Protein AF-A0A7J3SCI3-F1 (afdb_monomer)

Structure (mmCIF, N/CA/C/O backbone):
data_AF-A0A7J3SCI3-F1
#
_entry.id   AF-A0A7J3SCI3-F1
#
loop_
_atom_site.group_PDB
_atom_site.id
_atom_site.type_symbol
_atom_site.label_atom_id
_atom_site.label_alt_id
_atom_site.label_comp_id
_atom_site.label_asym_id
_atom_site.label_entity_id
_atom_site.label_seq_id
_atom_site.pdbx_PDB_ins_code
_atom_site.Cartn_x
_atom_site.Cartn_y
_atom_site.Cartn_z
_atom_site.occupancy
_atom_site.B_iso_or_equiv
_atom_site.auth_seq_id
_atom_site.auth_comp_id
_atom_site.auth_asym_id
_atom_site.auth_atom_id
_atom_site.pdbx_PDB_model_num
ATOM 1 N N . GLN A 1 1 ? 6.664 -9.210 17.184 1.00 70.31 1 GLN A N 1
ATOM 2 C CA . GLN A 1 1 ? 5.839 -8.041 17.570 1.00 70.31 1 GLN A CA 1
ATOM 3 C C . GLN A 1 1 ? 5.086 -7.425 16.386 1.00 70.31 1 GLN A C 1
ATOM 5 O O . GLN A 1 1 ? 3.868 -7.476 16.401 1.00 70.31 1 GLN A O 1
ATOM 10 N N . LYS A 1 2 ? 5.747 -6.924 15.325 1.00 74.06 2 LYS A N 1
ATOM 11 C CA . LYS A 1 2 ? 5.054 -6.329 14.153 1.00 74.06 2 LYS A CA 1
ATOM 12 C C . LYS A 1 2 ? 3.981 -7.235 13.525 1.00 74.06 2 LYS A C 1
ATOM 14 O O . LYS A 1 2 ? 2.866 -6.784 13.304 1.00 74.06 2 LYS A O 1
ATOM 19 N N . ILE A 1 3 ? 4.293 -8.517 13.314 1.00 80.50 3 ILE A N 1
ATOM 20 C CA . ILE A 1 3 ? 3.342 -9.508 12.773 1.00 80.50 3 ILE A CA 1
ATOM 21 C C . ILE A 1 3 ? 2.102 -9.642 13.661 1.00 80.50 3 ILE A C 1
ATOM 23 O O . ILE A 1 3 ? 0.990 -9.691 13.150 1.00 80.50 3 ILE A O 1
ATOM 27 N N . GLN A 1 4 ? 2.280 -9.670 14.984 1.00 85.06 4 GLN A N 1
ATOM 28 C CA . GLN A 1 4 ? 1.180 -9.780 15.944 1.00 85.06 4 GLN A CA 1
ATOM 29 C C . GLN A 1 4 ? 0.255 -8.561 15.864 1.00 85.06 4 GLN A C 1
ATOM 31 O O . GLN A 1 4 ? -0.962 -8.724 15.828 1.00 85.06 4 GLN A O 1
ATOM 36 N N . TYR A 1 5 ? 0.820 -7.354 15.752 1.00 88.06 5 TYR A N 1
ATOM 37 C CA . TYR A 1 5 ? 0.030 -6.134 15.565 1.00 88.06 5 TYR A CA 1
ATOM 38 C C . TYR A 1 5 ? -0.741 -6.162 14.249 1.00 88.06 5 TYR A C 1
ATOM 40 O O . TYR A 1 5 ? -1.951 -5.956 14.252 1.00 88.06 5 TYR A O 1
ATOM 48 N N . LEU A 1 6 ? -0.072 -6.485 13.138 1.00 89.00 6 LEU A N 1
ATOM 49 C CA . LEU A 1 6 ? -0.724 -6.593 11.832 1.00 89.00 6 LEU A CA 1
ATOM 50 C C . LEU A 1 6 ? -1.817 -7.666 11.829 1.00 89.00 6 LEU A C 1
ATOM 52 O O . LEU A 1 6 ? -2.887 -7.424 11.292 1.00 89.00 6 LEU A O 1
ATOM 56 N N . THR A 1 7 ? -1.594 -8.805 12.484 1.00 90.56 7 THR A N 1
ATOM 57 C CA . THR A 1 7 ? -2.598 -9.872 12.641 1.00 90.56 7 THR A CA 1
ATOM 58 C C . THR A 1 7 ? -3.826 -9.366 13.402 1.00 90.56 7 THR A C 1
ATOM 60 O O . THR A 1 7 ? -4.951 -9.571 12.954 1.00 90.56 7 THR A O 1
ATOM 63 N N . SER A 1 8 ? -3.628 -8.670 14.527 1.00 90.81 8 SER A N 1
ATOM 64 C CA . SER A 1 8 ? -4.730 -8.095 15.313 1.00 90.81 8 SER A CA 1
ATOM 65 C C . SER A 1 8 ? -5.518 -7.057 14.506 1.00 90.81 8 SER A C 1
ATOM 67 O O . SER A 1 8 ? -6.748 -7.095 14.478 1.00 90.81 8 SER A O 1
ATOM 69 N N . ILE A 1 9 ? -4.824 -6.179 13.778 1.00 90.94 9 ILE A N 1
ATOM 70 C CA . ILE A 1 9 ? -5.449 -5.142 12.947 1.00 90.94 9 ILE A CA 1
ATOM 71 C C . ILE A 1 9 ? -6.217 -5.770 11.778 1.00 90.94 9 ILE A C 1
ATOM 73 O O . ILE A 1 9 ? -7.397 -5.481 11.599 1.00 90.94 9 ILE A O 1
ATOM 77 N N . LEU A 1 10 ? -5.587 -6.669 11.019 1.00 93.00 10 LEU A N 1
ATOM 78 C CA . LEU A 1 10 ? -6.187 -7.313 9.845 1.00 93.00 10 LEU A CA 1
ATOM 79 C C . LEU A 1 10 ? -7.332 -8.271 10.201 1.00 93.00 10 LEU A C 1
ATOM 81 O O . LEU A 1 10 ? -8.177 -8.557 9.359 1.00 93.00 10 LEU A O 1
ATOM 85 N N . SER A 1 11 ? -7.423 -8.722 11.457 1.00 92.69 11 SER A N 1
ATOM 86 C CA . SER A 1 11 ? -8.601 -9.455 11.944 1.00 92.69 11 SER A CA 1
ATOM 87 C C . SER A 1 11 ? -9.859 -8.584 12.072 1.00 92.69 11 SER A C 1
ATOM 89 O O . SER A 1 11 ? -10.966 -9.114 12.143 1.00 92.69 11 SER A O 1
ATOM 91 N N . LYS A 1 12 ? -9.699 -7.254 12.098 1.00 91.62 12 LYS A N 1
ATOM 92 C CA . LYS A 1 12 ? -10.780 -6.269 12.279 1.00 91.62 12 LYS A CA 1
ATOM 93 C C . LYS A 1 12 ? -10.951 -5.346 11.071 1.00 91.62 12 LYS A C 1
ATOM 95 O O . LYS A 1 12 ? -11.979 -4.685 10.954 1.00 91.62 12 LYS A O 1
ATOM 100 N N . MET A 1 13 ? -9.939 -5.256 10.210 1.00 92.25 13 MET A N 1
ATOM 101 C CA . MET A 1 13 ? -9.865 -4.302 9.107 1.00 92.25 13 MET A CA 1
ATOM 102 C C . MET A 1 13 ? -9.353 -4.966 7.833 1.00 92.25 13 MET A C 1
ATOM 104 O O . MET A 1 13 ? -8.514 -5.859 7.862 1.00 92.25 13 MET A O 1
ATOM 108 N N . GLU A 1 14 ? -9.828 -4.474 6.696 1.00 95.06 14 GLU A N 1
ATOM 109 C CA . GLU A 1 14 ? -9.316 -4.863 5.386 1.00 95.06 14 GLU A CA 1
ATOM 110 C C . GLU A 1 14 ? -7.956 -4.203 5.114 1.00 95.06 14 GLU A C 1
ATOM 112 O O . GLU A 1 14 ? -7.758 -3.025 5.420 1.00 95.06 14 GLU A O 1
ATOM 117 N N . GLY A 1 15 ? -7.014 -4.961 4.548 1.00 95.75 15 GLY A N 1
ATOM 118 C CA . GLY A 1 15 ? -5.663 -4.481 4.268 1.00 95.75 15 GLY A CA 1
ATOM 119 C C . GLY A 1 15 ? -5.511 -3.978 2.836 1.00 95.75 15 GLY A C 1
ATOM 120 O O . GLY A 1 15 ? -5.869 -4.682 1.897 1.00 95.75 15 GLY A O 1
ATOM 121 N N . PHE A 1 16 ? -4.903 -2.804 2.664 1.00 97.56 16 PHE A N 1
ATOM 122 C CA . PHE A 1 16 ? -4.519 -2.249 1.364 1.00 97.56 16 PHE A CA 1
ATOM 123 C C . PHE A 1 16 ? -3.036 -1.903 1.400 1.00 97.56 16 PHE A C 1
ATOM 125 O O . PHE A 1 16 ? -2.581 -1.230 2.325 1.00 97.56 16 PHE A O 1
ATOM 132 N N . THR A 1 17 ? -2.273 -2.372 0.417 1.00 97.31 17 THR A N 1
ATOM 133 C CA . THR A 1 17 ? -0.819 -2.179 0.384 1.00 97.31 17 THR A CA 1
ATOM 134 C C . THR A 1 17 ? -0.377 -1.413 -0.859 1.00 97.31 17 THR A C 1
ATOM 136 O O . THR A 1 17 ? -0.999 -1.502 -1.913 1.00 97.31 17 THR A O 1
ATOM 139 N N . GLY A 1 18 ? 0.704 -0.651 -0.726 1.00 96.94 18 GLY A N 1
ATOM 140 C CA . GLY A 1 18 ? 1.419 0.025 -1.811 1.00 96.94 18 GLY A CA 1
ATOM 141 C C . GLY A 1 18 ? 2.877 0.217 -1.403 1.00 96.94 18 GLY A C 1
ATOM 142 O O . GLY A 1 18 ? 3.290 -0.328 -0.374 1.00 96.94 18 GLY A O 1
ATOM 143 N N . GLY A 1 19 ? 3.672 0.931 -2.202 1.00 96.44 19 GLY A N 1
ATOM 144 C CA . GLY A 1 19 ? 5.118 1.020 -1.988 1.00 96.44 19 GLY A CA 1
ATOM 145 C C . GLY A 1 19 ? 5.775 -0.362 -1.837 1.00 96.44 19 GLY A C 1
ATOM 146 O O . GLY A 1 19 ? 5.348 -1.346 -2.447 1.00 96.44 19 GLY A O 1
ATOM 147 N N . LEU A 1 20 ? 6.789 -0.458 -0.973 1.00 96.56 20 L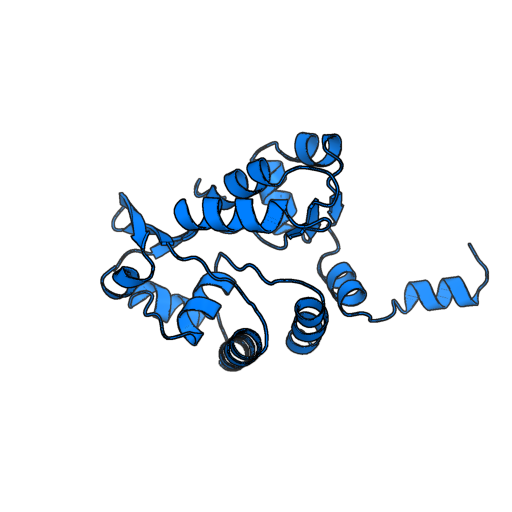EU A N 1
ATOM 148 C CA . LEU A 1 20 ? 7.470 -1.725 -0.687 1.00 96.56 20 LEU A CA 1
ATOM 149 C C . LEU A 1 20 ? 6.547 -2.824 -0.117 1.00 96.56 20 LEU A C 1
ATOM 151 O O . LEU A 1 20 ? 6.657 -3.958 -0.580 1.00 96.56 20 LEU A O 1
ATOM 155 N N . PRO A 1 21 ? 5.619 -2.550 0.829 1.00 95.81 21 PRO A N 1
ATOM 156 C CA . PRO A 1 21 ? 4.639 -3.550 1.258 1.00 95.81 21 PRO A CA 1
ATOM 157 C C . PRO A 1 21 ? 3.777 -4.103 0.115 1.00 95.81 21 PRO A C 1
ATOM 159 O O . PRO A 1 21 ? 3.518 -5.302 0.082 1.00 95.81 21 PRO A O 1
ATOM 162 N N . GLY A 1 22 ? 3.363 -3.257 -0.834 1.00 97.75 22 GLY A N 1
ATOM 163 C CA . GLY A 1 22 ? 2.586 -3.683 -2.005 1.00 97.75 22 GLY A CA 1
ATOM 164 C C . GLY A 1 22 ? 3.367 -4.622 -2.916 1.00 97.75 22 GLY A C 1
ATOM 165 O O . GLY A 1 22 ? 2.859 -5.673 -3.305 1.00 97.75 22 GLY A O 1
ATOM 166 N N . GLN A 1 23 ? 4.632 -4.289 -3.177 1.00 98.19 23 GLN A N 1
ATOM 167 C CA . GLN A 1 23 ? 5.555 -5.155 -3.914 1.00 98.19 23 GLN A CA 1
ATOM 168 C C . GLN A 1 23 ? 5.773 -6.489 -3.186 1.00 98.19 23 GLN A C 1
ATOM 170 O O . GLN A 1 23 ? 5.713 -7.552 -3.800 1.00 98.19 23 GLN A O 1
ATOM 175 N N . LEU A 1 24 ? 5.958 -6.455 -1.863 1.00 98.00 24 LEU A N 1
ATOM 176 C CA . LEU A 1 24 ? 6.150 -7.652 -1.048 1.00 98.00 24 LEU A CA 1
ATOM 177 C C . LEU A 1 24 ? 4.939 -8.588 -1.099 1.00 98.00 24 LEU A C 1
ATOM 179 O O . LEU A 1 24 ? 5.108 -9.783 -1.333 1.00 98.00 24 LEU A O 1
ATOM 183 N N . VAL A 1 25 ? 3.724 -8.056 -0.926 1.00 97.88 25 VAL A N 1
ATOM 184 C CA . VAL A 1 25 ? 2.489 -8.854 -0.979 1.00 97.88 25 VAL A CA 1
ATOM 185 C C . VAL A 1 25 ? 2.269 -9.443 -2.375 1.00 97.88 25 VAL A C 1
ATOM 187 O O . VAL A 1 25 ? 1.925 -10.619 -2.482 1.00 97.88 25 VAL A O 1
ATOM 190 N N . ALA A 1 26 ? 2.510 -8.679 -3.444 1.00 98.00 26 ALA A N 1
ATOM 191 C CA . ALA A 1 26 ? 2.447 -9.209 -4.806 1.00 98.00 26 ALA A CA 1
ATOM 192 C C . ALA A 1 26 ? 3.461 -10.353 -5.010 1.00 98.00 26 ALA A C 1
ATOM 194 O O . ALA A 1 26 ? 3.111 -11.423 -5.514 1.00 98.00 26 ALA A O 1
ATOM 195 N N . ARG A 1 27 ? 4.698 -10.181 -4.528 1.00 97.88 27 ARG A N 1
ATOM 196 C CA . ARG A 1 27 ? 5.770 -11.174 -4.668 1.00 97.88 27 ARG A CA 1
ATOM 197 C C . ARG A 1 27 ? 5.473 -12.486 -3.941 1.00 97.88 27 ARG A C 1
ATOM 199 O O . ARG A 1 27 ? 5.703 -13.552 -4.513 1.00 97.88 27 ARG A O 1
ATOM 206 N N . VAL A 1 28 ? 4.946 -12.440 -2.711 1.00 97.31 28 VAL A N 1
ATOM 207 C CA . VAL A 1 28 ? 4.577 -13.659 -1.955 1.00 97.31 28 VAL A CA 1
ATOM 208 C C . VAL A 1 28 ? 3.329 -14.346 -2.508 1.00 97.31 28 VAL A C 1
ATOM 210 O O . VAL A 1 28 ? 3.170 -15.547 -2.309 1.00 97.31 28 VAL A O 1
ATOM 213 N N . LYS A 1 29 ? 2.478 -13.621 -3.247 1.00 96.25 29 LYS A N 1
ATOM 214 C CA . LYS A 1 29 ? 1.354 -14.191 -4.007 1.00 96.25 29 LYS A CA 1
ATOM 215 C C . LYS A 1 29 ? 1.766 -14.811 -5.347 1.00 96.25 29 LYS A C 1
ATOM 217 O O . LYS A 1 29 ? 0.912 -15.333 -6.054 1.00 96.25 29 LYS A O 1
ATOM 222 N N . GLY A 1 30 ? 3.059 -14.802 -5.676 1.00 96.62 30 GLY A N 1
ATOM 223 C CA . GLY A 1 30 ? 3.613 -15.514 -6.828 1.00 96.62 30 GLY A CA 1
ATOM 224 C C . GLY A 1 30 ? 3.838 -14.660 -8.073 1.00 96.62 30 GLY A C 1
ATOM 225 O O . GLY A 1 30 ? 4.276 -15.204 -9.083 1.00 96.62 30 GLY A O 1
ATOM 226 N N . TYR A 1 31 ? 3.595 -13.349 -8.015 1.00 98.06 31 TYR A N 1
ATOM 227 C CA . TYR A 1 31 ? 3.890 -12.462 -9.138 1.00 98.06 31 TYR A CA 1
ATOM 228 C C . TYR A 1 31 ? 5.387 -12.162 -9.236 1.00 98.06 31 TYR A C 1
ATOM 230 O O . TYR A 1 31 ? 6.074 -11.977 -8.226 1.00 98.06 31 TYR A O 1
ATOM 238 N N . ASP A 1 32 ? 5.881 -12.089 -10.468 1.00 97.94 32 ASP A N 1
ATOM 239 C CA . ASP A 1 32 ? 7.229 -11.628 -10.779 1.00 97.94 32 ASP A CA 1
ATOM 240 C C . ASP A 1 32 ? 7.208 -10.116 -11.046 1.00 97.94 32 ASP A C 1
ATOM 242 O O . ASP A 1 32 ? 6.463 -9.647 -11.905 1.00 97.94 32 ASP A O 1
ATOM 246 N N . LEU A 1 33 ? 8.020 -9.348 -10.311 1.00 97.94 33 LEU A N 1
ATOM 247 C CA . LEU A 1 33 ? 8.119 -7.891 -10.459 1.00 97.94 33 LEU A CA 1
ATOM 248 C C . LEU A 1 33 ? 9.273 -7.452 -11.375 1.00 97.94 33 LEU A C 1
ATOM 250 O O . LEU A 1 33 ? 9.598 -6.262 -11.452 1.00 97.94 33 LEU A O 1
ATOM 254 N N . GLY A 1 34 ? 9.914 -8.409 -12.042 1.00 96.69 34 GLY A N 1
ATOM 255 C CA . GLY A 1 34 ? 11.096 -8.195 -12.859 1.00 96.69 34 GLY A CA 1
ATOM 256 C C . GLY A 1 34 ? 12.383 -8.199 -12.025 1.00 96.69 34 GLY A C 1
ATOM 257 O O . GLY A 1 34 ? 12.370 -7.960 -10.809 1.00 96.69 34 GLY A O 1
ATOM 258 N N . PRO A 1 35 ? 13.539 -8.449 -12.662 1.00 94.81 35 PRO A N 1
ATOM 259 C CA . PRO A 1 35 ? 14.786 -8.755 -11.963 1.00 94.81 35 PRO A CA 1
ATOM 260 C C . PRO A 1 35 ? 15.245 -7.618 -11.047 1.00 94.81 35 PRO A C 1
ATOM 262 O O . PRO A 1 35 ? 15.637 -7.862 -9.908 1.00 94.81 35 PRO A O 1
ATOM 265 N N . ARG A 1 36 ? 15.146 -6.360 -11.500 1.00 95.75 36 ARG A N 1
ATOM 266 C CA . ARG A 1 36 ? 15.586 -5.204 -10.704 1.00 95.75 36 ARG A CA 1
ATOM 267 C C . ARG A 1 36 ? 14.738 -4.997 -9.453 1.00 95.75 36 ARG A C 1
ATOM 269 O O . ARG A 1 36 ? 15.301 -4.775 -8.384 1.00 95.75 36 ARG A O 1
ATOM 276 N N . ASN A 1 37 ? 13.412 -5.076 -9.572 1.00 97.75 37 ASN A N 1
ATOM 277 C CA . ASN A 1 37 ? 12.518 -4.862 -8.432 1.00 97.75 37 ASN A CA 1
ATOM 278 C C . ASN A 1 37 ? 12.585 -6.037 -7.453 1.00 97.75 37 ASN A C 1
ATOM 280 O O . ASN A 1 37 ? 12.634 -5.808 -6.249 1.00 97.75 37 ASN A O 1
ATOM 284 N N . ASN A 1 38 ? 12.689 -7.275 -7.951 1.00 97.44 38 ASN A N 1
ATOM 285 C CA . ASN A 1 38 ? 12.887 -8.453 -7.105 1.00 97.44 38 ASN A CA 1
ATOM 286 C C . ASN A 1 38 ? 14.181 -8.349 -6.290 1.00 97.44 38 ASN A C 1
ATOM 288 O O . ASN A 1 38 ? 14.136 -8.448 -5.066 1.00 97.44 38 ASN A O 1
ATOM 292 N N . SER A 1 39 ? 15.318 -8.071 -6.938 1.00 96.88 39 SER A N 1
ATOM 293 C CA . SER A 1 39 ? 16.593 -7.907 -6.231 1.00 96.88 39 SER A CA 1
ATOM 294 C C . SER A 1 39 ? 16.574 -6.722 -5.265 1.00 96.88 39 SER A C 1
ATOM 296 O O . SER A 1 39 ? 17.137 -6.800 -4.174 1.00 96.88 39 SER A O 1
ATOM 298 N N . PHE A 1 40 ? 15.910 -5.620 -5.626 1.00 96.56 40 PHE A N 1
ATOM 299 C CA . PHE A 1 40 ? 15.748 -4.488 -4.718 1.00 96.56 40 PHE A CA 1
ATOM 300 C C . PHE A 1 40 ? 14.932 -4.874 -3.482 1.00 96.56 40 PHE A C 1
ATOM 302 O O . PHE A 1 40 ? 15.350 -4.578 -2.364 1.00 96.56 40 PHE A O 1
ATOM 309 N N . LEU A 1 41 ? 13.817 -5.581 -3.660 1.00 96.69 41 LEU A N 1
ATOM 310 C CA . LEU A 1 41 ? 12.978 -6.047 -2.564 1.00 96.69 41 LEU A CA 1
ATOM 311 C C . LEU A 1 41 ? 13.740 -7.012 -1.641 1.00 96.69 41 LEU A C 1
ATOM 313 O O . LEU A 1 41 ? 13.726 -6.819 -0.429 1.00 96.69 41 LEU A O 1
ATOM 317 N N . GLU A 1 42 ? 14.472 -7.976 -2.200 1.00 96.38 42 GLU A N 1
ATOM 318 C CA . GLU A 1 42 ? 15.336 -8.909 -1.456 1.00 96.38 42 GLU A CA 1
ATOM 319 C C . GLU A 1 42 ? 16.462 -8.191 -0.692 1.00 96.38 42 GLU A C 1
ATOM 321 O O . GLU A 1 42 ? 16.858 -8.628 0.384 1.00 96.38 42 GLU A O 1
ATOM 326 N N . SER A 1 43 ? 16.9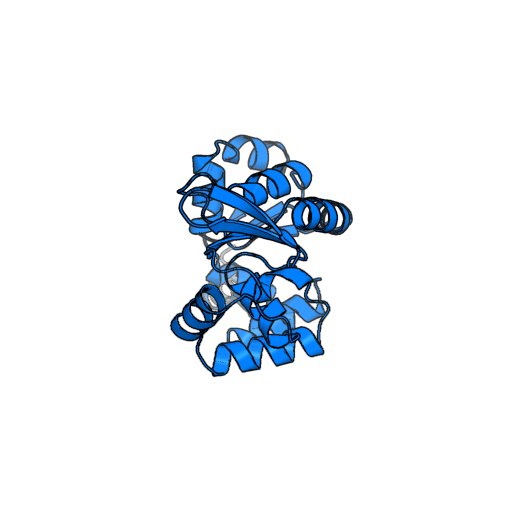47 -7.051 -1.196 1.00 97.00 43 SER A N 1
ATOM 327 C CA . SER A 1 43 ? 17.932 -6.221 -0.485 1.00 97.00 43 SER A CA 1
ATOM 328 C C . SER A 1 43 ? 17.341 -5.418 0.681 1.00 97.00 43 SER A C 1
ATOM 330 O O . SER A 1 43 ? 18.081 -4.944 1.545 1.00 97.00 43 SER A O 1
ATOM 332 N N . LYS A 1 44 ? 16.019 -5.202 0.685 1.00 96.38 44 LYS A N 1
ATOM 333 C CA . LYS A 1 44 ? 15.310 -4.365 1.666 1.00 96.38 44 LYS A CA 1
ATOM 334 C C . LYS A 1 44 ? 14.535 -5.164 2.703 1.00 96.38 44 LYS A C 1
ATOM 336 O O . LYS A 1 44 ? 14.283 -4.628 3.779 1.00 96.38 44 LYS A O 1
ATOM 341 N N . MET A 1 45 ? 14.157 -6.396 2.383 1.00 95.62 45 MET A N 1
ATOM 342 C CA . MET A 1 45 ? 13.302 -7.241 3.209 1.00 95.62 45 MET A CA 1
ATOM 343 C C . MET A 1 45 ? 14.077 -8.449 3.715 1.00 95.62 45 MET A C 1
ATOM 345 O O . MET A 1 45 ? 14.801 -9.103 2.967 1.00 95.62 45 MET A O 1
ATOM 349 N N . SER A 1 46 ? 13.903 -8.761 4.995 1.00 95.25 46 SER A N 1
ATOM 350 C CA . SER A 1 46 ? 14.449 -9.979 5.589 1.00 95.25 46 SER A CA 1
ATOM 351 C C . SER A 1 46 ? 13.631 -11.206 5.181 1.00 95.25 46 SER A C 1
ATOM 353 O O . SER A 1 46 ? 12.486 -11.098 4.734 1.00 95.25 46 SER A O 1
ATOM 355 N N . ARG A 1 47 ? 14.186 -12.405 5.381 1.00 94.62 47 ARG A N 1
ATOM 356 C CA . ARG A 1 47 ? 13.445 -13.657 5.167 1.00 94.62 47 ARG A CA 1
ATOM 357 C C . ARG A 1 47 ? 12.192 -13.720 6.046 1.00 94.62 47 ARG A C 1
ATOM 359 O O . ARG A 1 47 ? 11.155 -14.215 5.610 1.00 94.62 47 ARG A O 1
ATOM 366 N N . GLU A 1 48 ? 12.284 -13.193 7.260 1.00 94.06 48 GLU A N 1
ATOM 367 C CA . GLU A 1 48 ? 11.186 -13.094 8.213 1.00 94.06 48 GLU A CA 1
ATOM 368 C C . GLU A 1 48 ? 10.067 -12.177 7.699 1.00 94.06 48 GLU A C 1
ATOM 370 O O . GLU A 1 48 ? 8.897 -12.484 7.917 1.00 94.06 48 GLU A O 1
ATOM 375 N N . ASP A 1 49 ? 10.394 -11.095 6.982 1.00 94.62 49 ASP A N 1
ATOM 376 C CA . ASP A 1 49 ? 9.396 -10.203 6.374 1.00 94.62 49 ASP A CA 1
ATOM 377 C C . ASP A 1 49 ? 8.630 -10.896 5.238 1.00 94.62 49 ASP A C 1
ATOM 379 O O . ASP A 1 49 ? 7.409 -10.758 5.144 1.00 94.62 49 ASP A O 1
ATOM 383 N N . PHE A 1 50 ? 9.316 -11.684 4.402 1.00 96.06 50 PHE A N 1
ATOM 384 C CA . PHE A 1 50 ? 8.665 -12.494 3.365 1.00 96.06 50 PHE A CA 1
ATOM 385 C C . PHE A 1 50 ? 7.728 -13.545 3.964 1.00 96.06 50 PHE A C 1
ATOM 387 O O . PHE A 1 50 ? 6.584 -13.670 3.526 1.00 96.06 50 PHE A O 1
ATOM 394 N N . GLU A 1 51 ? 8.180 -14.269 4.989 1.00 95.38 51 GLU A N 1
ATOM 395 C CA . GLU A 1 51 ? 7.351 -15.272 5.664 1.00 95.38 51 GLU A CA 1
ATOM 396 C C . GLU A 1 51 ? 6.138 -14.623 6.344 1.00 95.38 51 GLU A C 1
ATOM 398 O O . GLU A 1 51 ? 5.009 -15.097 6.217 1.00 95.38 51 GLU A O 1
ATOM 403 N N . ALA A 1 52 ? 6.343 -13.477 6.998 1.00 93.94 52 ALA A N 1
ATOM 404 C CA . ALA A 1 52 ? 5.270 -12.683 7.578 1.00 93.94 52 ALA A CA 1
ATOM 405 C C . ALA A 1 52 ? 4.227 -12.272 6.537 1.00 93.94 52 ALA A C 1
ATOM 407 O O . ALA A 1 52 ? 3.032 -12.481 6.744 1.00 93.94 52 ALA A O 1
ATOM 408 N N . ALA A 1 53 ? 4.669 -11.685 5.424 1.00 95.44 53 ALA A N 1
ATOM 409 C CA . ALA A 1 53 ? 3.782 -11.229 4.365 1.00 95.44 53 ALA A CA 1
ATOM 410 C C . ALA A 1 53 ? 2.997 -12.390 3.754 1.00 95.44 53 ALA A C 1
ATOM 412 O O . ALA A 1 53 ? 1.799 -12.244 3.521 1.00 95.44 53 ALA A O 1
ATOM 413 N N . LYS A 1 54 ? 3.637 -13.550 3.564 1.00 95.81 54 LYS A N 1
ATOM 414 C CA . LYS A 1 54 ? 2.977 -14.766 3.088 1.00 95.81 54 LYS A CA 1
ATOM 415 C C . LYS A 1 54 ? 1.866 -15.208 4.042 1.00 95.81 54 LYS A C 1
ATOM 417 O O . LYS A 1 54 ? 0.719 -15.319 3.623 1.00 95.81 54 LYS A O 1
ATOM 422 N N . ILE A 1 55 ? 2.176 -15.356 5.332 1.00 94.94 55 ILE A N 1
ATOM 423 C CA . ILE A 1 55 ? 1.193 -15.741 6.358 1.00 94.94 55 ILE A CA 1
ATOM 424 C C . ILE A 1 55 ? 0.021 -14.753 6.399 1.00 94.94 55 ILE A C 1
ATOM 426 O O . ILE A 1 55 ? -1.134 -15.165 6.501 1.00 94.94 55 ILE A O 1
ATOM 430 N N . LEU A 1 56 ? 0.296 -13.447 6.341 1.00 94.56 56 LEU A N 1
ATOM 431 C CA . LEU A 1 56 ? -0.745 -12.419 6.380 1.00 94.56 56 LEU A CA 1
ATOM 432 C C . LEU A 1 56 ? -1.611 -12.430 5.114 1.00 94.56 56 LEU A C 1
ATOM 434 O O . LEU A 1 56 ? -2.828 -12.304 5.225 1.00 94.56 56 LEU A O 1
ATOM 438 N N . ALA A 1 57 ? -1.007 -12.607 3.938 1.00 94.38 57 ALA A N 1
ATOM 439 C CA . ALA A 1 57 ? -1.712 -12.662 2.660 1.00 94.38 57 ALA A CA 1
ATOM 440 C C . ALA A 1 57 ? -2.567 -13.930 2.496 1.00 94.38 57 ALA A C 1
ATOM 442 O O . ALA A 1 57 ? -3.584 -13.881 1.811 1.00 94.38 57 ALA A O 1
ATOM 443 N N . GLU A 1 58 ? -2.171 -15.046 3.116 1.00 94.19 58 GLU A N 1
ATOM 444 C CA . GLU A 1 58 ? -2.952 -16.290 3.139 1.00 94.19 58 GLU A CA 1
ATOM 445 C C . GLU A 1 58 ? -4.121 -16.224 4.132 1.00 94.19 58 GLU A C 1
ATOM 447 O O . GLU A 1 58 ? -5.195 -16.759 3.866 1.00 94.19 58 GLU A O 1
ATOM 452 N N . LYS A 1 59 ? -3.922 -15.581 5.291 1.00 94.88 59 LYS A N 1
ATOM 453 C CA . LYS A 1 59 ? -4.916 -15.558 6.378 1.00 94.88 59 LYS A CA 1
ATOM 454 C C . LYS A 1 59 ? -5.946 -14.442 6.268 1.00 94.88 59 LYS A C 1
ATOM 456 O O . LYS A 1 59 ? -7.048 -14.593 6.790 1.00 94.88 59 LYS A O 1
ATOM 461 N N . PHE A 1 60 ? -5.584 -13.317 5.664 1.00 95.62 60 PHE A N 1
ATOM 462 C CA . PHE A 1 60 ? -6.405 -12.111 5.657 1.00 95.62 60 PHE A CA 1
ATOM 463 C C . PHE A 1 60 ? -6.605 -11.579 4.243 1.00 95.62 60 PHE A C 1
ATOM 465 O O . PHE A 1 60 ? -5.797 -11.804 3.344 1.00 95.62 60 PHE A O 1
ATOM 472 N N . ASN A 1 61 ? -7.669 -10.798 4.059 1.00 88.62 61 ASN A N 1
ATOM 473 C CA . ASN A 1 61 ? -7.883 -10.071 2.815 1.00 88.62 61 ASN A CA 1
ATOM 474 C C . ASN A 1 61 ? -6.947 -8.852 2.753 1.00 88.62 61 ASN A C 1
ATOM 476 O O . ASN A 1 61 ? -7.300 -7.749 3.179 1.00 88.62 61 ASN A O 1
ATOM 480 N N . VAL A 1 62 ? -5.729 -9.083 2.258 1.00 95.44 62 VAL A N 1
ATOM 481 C CA . VAL A 1 62 ? -4.727 -8.047 1.992 1.00 95.44 62 VAL A CA 1
ATOM 482 C C . VAL A 1 62 ? -4.643 -7.811 0.484 1.00 95.44 62 VAL A C 1
ATOM 484 O O . VAL A 1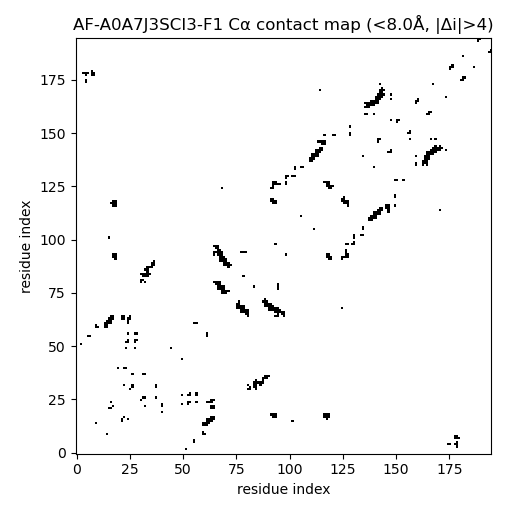 62 ? -4.164 -8.660 -0.282 1.00 95.44 62 VAL A O 1
ATOM 487 N N . ALA A 1 63 ? -5.127 -6.648 0.057 1.00 97.00 63 ALA A N 1
ATOM 488 C CA . ALA A 1 63 ? -5.012 -6.157 -1.306 1.00 97.00 63 ALA A CA 1
ATOM 489 C C . ALA A 1 63 ? -3.589 -5.657 -1.587 1.00 97.00 63 ALA A C 1
ATOM 491 O O . ALA A 1 63 ? -2.932 -5.083 -0.713 1.00 97.00 63 ALA A O 1
ATOM 492 N N . HIS A 1 64 ? -3.140 -5.865 -2.821 1.00 97.88 64 HIS A N 1
ATOM 493 C CA . HIS A 1 64 ? -1.913 -5.309 -3.390 1.00 97.88 64 HIS A CA 1
ATOM 494 C C . HIS A 1 64 ? -2.245 -4.609 -4.714 1.00 97.88 64 HIS A C 1
ATOM 496 O O . HIS A 1 64 ? -3.323 -4.864 -5.264 1.00 97.88 64 HIS A O 1
ATOM 502 N N . PRO A 1 65 ? -1.338 -3.760 -5.228 1.00 98.50 65 PRO A N 1
ATOM 503 C CA . PRO A 1 65 ? -1.529 -3.104 -6.514 1.00 98.50 65 PRO A CA 1
ATOM 504 C C . PRO A 1 65 ? -1.685 -4.120 -7.649 1.00 98.50 65 PRO A C 1
ATOM 506 O O . PRO A 1 65 ? -1.055 -5.183 -7.615 1.00 98.50 65 PRO A O 1
ATOM 509 N N . VAL A 1 66 ? -2.531 -3.790 -8.623 1.00 98.62 66 VAL A N 1
ATOM 510 C CA . VAL A 1 66 ? -2.740 -4.550 -9.872 1.00 98.62 66 VAL A CA 1
ATOM 511 C C . VAL A 1 66 ? -1.933 -3.975 -11.035 1.00 98.62 66 VAL A C 1
ATOM 513 O O . VAL A 1 66 ? -1.750 -4.632 -12.050 1.00 98.62 66 VAL A O 1
ATOM 516 N N . ASP A 1 67 ? -1.383 -2.783 -10.854 1.00 98.69 67 ASP A N 1
ATOM 517 C CA . ASP A 1 67 ? -0.571 -2.046 -11.806 1.00 98.69 67 ASP A CA 1
ATOM 518 C C . ASP A 1 67 ? 0.395 -1.112 -11.060 1.00 98.69 67 ASP A C 1
ATOM 520 O O . ASP A 1 67 ? 0.212 -0.774 -9.882 1.00 98.69 67 ASP A O 1
ATOM 524 N N . PHE A 1 68 ? 1.468 -0.718 -11.739 1.00 98.75 68 PHE A N 1
ATOM 525 C CA . PHE A 1 68 ? 2.516 0.131 -11.183 1.00 98.75 68 PHE A CA 1
ATOM 526 C C . PHE A 1 68 ? 2.947 1.205 -12.170 1.00 98.75 68 PHE A C 1
ATOM 528 O O . PHE A 1 68 ? 3.048 0.963 -13.373 1.00 98.75 68 PHE A O 1
ATOM 535 N N . VAL A 1 69 ? 3.323 2.365 -11.634 1.00 98.62 69 VAL A N 1
ATOM 536 C CA . VAL A 1 69 ? 4.094 3.361 -12.379 1.00 98.62 69 VAL A CA 1
ATOM 537 C C . VAL A 1 69 ? 5.567 2.995 -12.280 1.00 98.62 69 VAL A C 1
ATOM 539 O O . VAL A 1 69 ? 6.125 2.857 -11.188 1.00 98.62 69 VAL A O 1
ATOM 542 N N . VAL A 1 70 ? 6.205 2.850 -13.432 1.00 98.19 70 VAL A N 1
ATOM 543 C CA . VAL A 1 70 ? 7.573 2.369 -13.580 1.00 98.19 70 VAL A CA 1
ATOM 544 C C . VAL A 1 70 ? 8.411 3.408 -14.317 1.00 98.19 70 VAL A C 1
ATOM 546 O O . VAL A 1 70 ? 8.004 3.929 -15.353 1.00 98.19 70 VAL A O 1
ATOM 549 N N . LEU A 1 71 ? 9.612 3.675 -13.801 1.00 97.88 71 LEU A N 1
ATOM 550 C CA . LEU A 1 71 ? 10.635 4.466 -14.481 1.00 97.88 71 LEU A CA 1
ATOM 551 C C . LEU A 1 71 ? 11.617 3.528 -15.190 1.00 97.88 71 LEU A C 1
ATOM 553 O O . LEU A 1 71 ? 12.362 2.790 -14.538 1.00 97.88 71 LEU A O 1
ATOM 557 N N . ASP A 1 72 ? 11.638 3.564 -16.518 1.00 95.38 72 ASP A N 1
ATOM 558 C CA . ASP A 1 72 ? 12.499 2.732 -17.358 1.00 95.38 72 ASP A CA 1
ATOM 559 C C . ASP A 1 72 ? 13.296 3.613 -18.323 1.00 95.38 72 ASP A C 1
ATOM 561 O O . ASP A 1 72 ? 12.734 4.282 -19.180 1.00 95.38 72 ASP A O 1
ATOM 565 N N . ASN A 1 73 ? 14.618 3.666 -18.142 1.00 92.38 73 ASN A N 1
ATOM 566 C CA . ASN A 1 73 ? 15.536 4.483 -18.950 1.00 92.38 73 ASN A CA 1
ATOM 567 C C . ASN A 1 73 ? 15.132 5.967 -19.101 1.00 92.38 73 ASN A C 1
ATOM 569 O O . ASN A 1 73 ? 15.428 6.596 -20.111 1.00 92.38 73 ASN A O 1
ATOM 573 N N . GLY A 1 74 ? 14.495 6.537 -18.073 1.00 93.69 74 GLY A N 1
ATOM 574 C CA . GLY A 1 74 ? 14.045 7.933 -18.064 1.00 93.69 74 GLY A CA 1
ATOM 575 C C . GLY A 1 74 ? 12.605 8.134 -18.539 1.00 93.69 74 GLY A C 1
ATOM 576 O O . GLY A 1 74 ? 12.062 9.218 -18.342 1.00 93.69 74 GLY A O 1
ATOM 577 N N . GLU A 1 75 ? 11.966 7.101 -19.085 1.00 96.62 75 GLU A N 1
ATOM 578 C CA . GLU A 1 75 ? 10.559 7.130 -19.472 1.00 96.62 75 GLU A CA 1
ATOM 579 C C . GLU A 1 75 ? 9.675 6.599 -18.344 1.00 96.62 75 GLU A C 1
ATOM 581 O O . GLU A 1 75 ? 9.982 5.591 -17.701 1.00 96.62 75 GLU A O 1
ATOM 586 N N . VAL A 1 76 ? 8.569 7.298 -18.098 1.00 97.75 76 VAL A N 1
ATOM 587 C CA . VAL A 1 76 ? 7.542 6.874 -17.148 1.00 97.75 76 VAL A CA 1
ATOM 588 C C . VAL A 1 76 ? 6.474 6.111 -17.915 1.00 97.75 76 VAL A C 1
ATOM 590 O O . VAL A 1 76 ? 5.897 6.636 -18.865 1.00 97.75 76 VAL A O 1
ATOM 593 N N . LYS A 1 77 ? 6.206 4.880 -17.490 1.00 96.81 77 LYS A N 1
ATOM 594 C CA . LYS A 1 77 ? 5.153 4.032 -18.048 1.00 96.81 77 LYS A CA 1
ATOM 595 C C . LYS A 1 77 ? 4.354 3.369 -16.945 1.00 96.81 77 LYS A C 1
ATOM 597 O O . LYS A 1 77 ? 4.863 3.125 -15.854 1.00 96.81 77 LYS A O 1
ATOM 602 N N . GLU A 1 78 ? 3.117 3.045 -17.262 1.00 97.94 78 GLU A N 1
ATOM 603 C CA . GLU A 1 78 ? 2.245 2.261 -16.405 1.00 97.94 78 GLU A CA 1
ATOM 604 C C . GLU A 1 78 ? 2.255 0.814 -16.888 1.00 97.94 78 GLU A C 1
ATOM 606 O O . GLU A 1 78 ? 2.196 0.553 -18.091 1.00 97.94 78 GLU A O 1
ATOM 611 N N . VAL A 1 79 ? 2.437 -0.126 -15.965 1.00 98.31 79 VAL A N 1
ATOM 612 C CA . VAL A 1 79 ? 2.622 -1.543 -16.281 1.00 98.31 79 VAL A CA 1
ATOM 613 C C . VAL A 1 79 ? 1.715 -2.363 -15.380 1.00 98.31 79 VAL A C 1
ATOM 615 O O . VAL A 1 79 ? 1.802 -2.272 -14.155 1.00 98.31 79 VAL A O 1
ATOM 618 N N . HIS A 1 80 ? 0.867 -3.183 -15.996 1.00 98.50 80 HIS A N 1
ATOM 619 C CA . HIS A 1 80 ? 0.014 -4.117 -15.274 1.00 98.50 80 HIS A CA 1
ATOM 620 C C . HIS A 1 80 ? 0.868 -5.193 -14.584 1.00 98.50 80 HIS A C 1
ATOM 622 O O . HIS A 1 80 ? 1.903 -5.619 -15.106 1.00 98.50 80 HIS A O 1
ATOM 628 N N . LEU A 1 81 ? 0.440 -5.650 -13.409 1.00 98.25 81 LEU A N 1
ATOM 629 C CA . LEU A 1 81 ? 1.176 -6.583 -12.551 1.00 98.25 81 LEU A CA 1
ATOM 630 C C . LEU A 1 81 ? 1.573 -7.868 -13.291 1.00 98.25 81 LEU A C 1
ATOM 632 O O . LEU A 1 81 ? 2.670 -8.381 -13.089 1.00 98.25 81 LEU A O 1
ATOM 636 N N . GLU A 1 82 ? 0.707 -8.360 -14.174 1.00 97.62 82 GLU A N 1
ATOM 637 C CA . GLU A 1 82 ? 0.951 -9.566 -14.978 1.00 97.62 82 GLU A CA 1
ATOM 638 C C . GLU A 1 82 ? 2.114 -9.416 -15.974 1.00 97.62 82 GLU A C 1
ATOM 640 O O . GLU A 1 82 ? 2.769 -10.400 -16.323 1.00 97.62 82 GLU A O 1
ATOM 645 N N . ASP A 1 83 ? 2.417 -8.189 -16.401 1.00 97.69 83 ASP A N 1
ATOM 646 C CA . ASP A 1 83 ? 3.497 -7.888 -17.342 1.00 97.69 83 ASP A CA 1
ATOM 647 C C . ASP A 1 83 ? 4.780 -7.402 -16.656 1.00 97.69 83 ASP A C 1
ATOM 649 O O . ASP A 1 83 ? 5.817 -7.252 -17.312 1.00 97.69 83 ASP A O 1
ATOM 653 N N . MET A 1 84 ? 4.763 -7.214 -15.333 1.00 97.44 84 MET A N 1
ATOM 654 C CA . MET A 1 84 ? 5.916 -6.715 -14.578 1.00 97.44 84 MET A CA 1
ATOM 655 C C . MET A 1 84 ? 7.155 -7.607 -14.702 1.00 97.44 84 MET A C 1
ATOM 657 O O . MET A 1 84 ? 8.264 -7.081 -14.781 1.00 97.44 84 MET A O 1
ATOM 661 N N . GLY A 1 85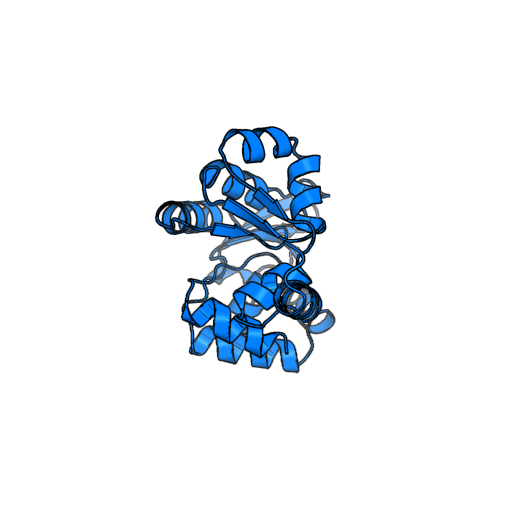 ? 6.994 -8.929 -14.813 1.00 96.31 85 GLY A N 1
ATOM 662 C CA . GLY A 1 85 ? 8.111 -9.864 -15.015 1.00 96.31 85 GLY A CA 1
ATOM 663 C C . GLY A 1 85 ? 8.889 -9.631 -16.318 1.00 96.31 85 GLY A C 1
ATOM 664 O O . GLY A 1 85 ? 10.057 -9.997 -16.425 1.00 96.31 85 GLY A O 1
ATOM 665 N N . LYS A 1 86 ? 8.272 -8.971 -17.308 1.00 94.81 86 LYS A N 1
ATOM 666 C CA . LYS A 1 86 ? 8.897 -8.605 -18.592 1.00 94.81 86 LYS A CA 1
ATOM 667 C C . LYS A 1 86 ? 9.520 -7.203 -18.557 1.00 94.81 86 LYS 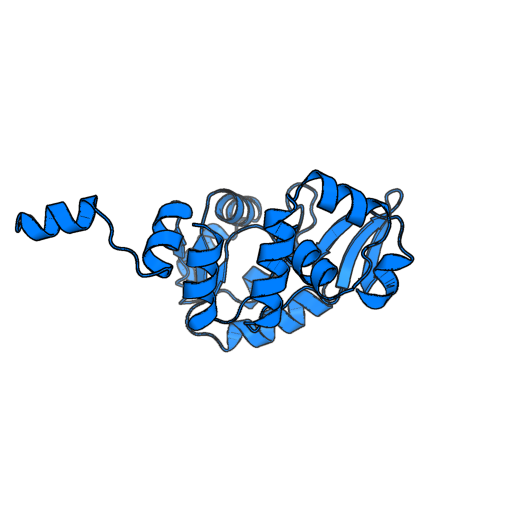A C 1
ATOM 669 O O . LYS A 1 86 ? 10.120 -6.770 -19.540 1.00 94.81 86 LYS A O 1
ATOM 674 N N . CYS A 1 87 ? 9.358 -6.474 -17.454 1.00 92.25 87 CYS A N 1
ATOM 675 C CA . CYS A 1 87 ? 9.789 -5.094 -17.308 1.00 92.25 87 CYS A CA 1
ATOM 676 C C . CYS A 1 87 ? 11.162 -5.000 -16.625 1.00 92.25 87 CYS A C 1
ATOM 678 O O . CYS A 1 87 ? 11.424 -5.649 -15.615 1.00 92.25 87 CYS A O 1
ATOM 680 N N . ASN A 1 88 ? 12.037 -4.137 -17.152 1.00 90.56 88 ASN A N 1
ATOM 681 C CA . ASN A 1 88 ? 13.355 -3.843 -16.570 1.00 90.56 88 ASN A CA 1
ATOM 682 C C . ASN A 1 88 ? 13.420 -2.484 -15.849 1.00 90.56 88 ASN A C 1
ATOM 684 O O . ASN A 1 88 ? 14.478 -2.106 -15.331 1.00 90.56 88 ASN A O 1
ATOM 688 N N . GLY A 1 89 ? 12.311 -1.746 -15.812 1.00 95.75 89 GLY A N 1
ATOM 689 C CA . GLY A 1 89 ? 12.215 -0.483 -15.090 1.00 95.75 89 GLY A CA 1
ATOM 690 C C . GLY A 1 89 ? 12.034 -0.667 -13.581 1.00 95.75 89 GLY A C 1
ATOM 691 O O . GLY A 1 89 ? 11.798 -1.771 -13.084 1.00 95.75 89 GLY A O 1
ATOM 692 N N . VAL A 1 90 ? 12.150 0.435 -12.844 1.00 97.88 90 VAL A N 1
ATOM 693 C CA . VAL A 1 90 ? 12.002 0.470 -11.381 1.00 97.88 90 VAL A CA 1
ATOM 694 C C . VAL A 1 90 ? 10.605 0.954 -11.013 1.00 97.88 90 VAL A C 1
ATOM 696 O O . VAL A 1 90 ? 10.169 1.987 -11.518 1.00 97.88 90 VAL A O 1
ATOM 699 N N . ILE A 1 91 ? 9.914 0.231 -10.131 1.00 98.50 91 ILE A N 1
ATOM 700 C CA . ILE A 1 91 ? 8.611 0.650 -9.598 1.00 98.50 91 ILE A CA 1
ATOM 701 C C . ILE A 1 91 ? 8.791 1.924 -8.772 1.00 98.50 91 ILE A C 1
ATOM 703 O O . ILE A 1 91 ? 9.571 1.954 -7.817 1.00 98.50 91 ILE A O 1
ATOM 707 N N . MET A 1 92 ? 8.030 2.956 -9.121 1.00 98.31 92 MET A N 1
ATOM 708 C CA . MET A 1 92 ? 8.061 4.262 -8.471 1.00 98.31 92 MET A CA 1
ATOM 709 C C . MET A 1 92 ? 6.753 4.606 -7.757 1.00 98.31 92 MET A C 1
ATOM 711 O O . MET A 1 92 ? 6.795 5.383 -6.809 1.00 98.31 92 MET A O 1
ATOM 715 N N . ASP A 1 93 ? 5.618 4.040 -8.171 1.00 98.62 93 ASP A N 1
ATOM 716 C CA . ASP A 1 93 ? 4.307 4.243 -7.540 1.00 98.62 93 ASP A CA 1
ATOM 717 C C . ASP A 1 93 ? 3.349 3.091 -7.855 1.00 98.62 93 ASP A C 1
ATOM 719 O O . ASP A 1 93 ? 3.628 2.257 -8.721 1.00 98.62 93 ASP A O 1
ATOM 723 N N . ILE A 1 94 ? 2.193 3.088 -7.198 1.00 98.75 94 ILE A N 1
ATOM 724 C CA . ILE A 1 94 ? 1.020 2.331 -7.648 1.00 98.75 94 ILE A CA 1
ATOM 725 C C . ILE A 1 94 ? 0.462 2.929 -8.945 1.00 98.75 94 ILE A C 1
ATOM 727 O O . ILE A 1 94 ? 0.566 4.137 -9.157 1.00 98.75 94 ILE A O 1
ATOM 731 N N . GLY A 1 95 ? -0.119 2.106 -9.813 1.00 98.69 95 GLY A N 1
ATOM 732 C CA . GLY A 1 95 ? -0.779 2.578 -11.030 1.00 98.69 95 GLY A CA 1
ATOM 733 C C . GLY A 1 95 ? -2.169 3.168 -10.773 1.00 98.69 95 GLY A C 1
ATOM 734 O O . GLY A 1 95 ? -2.671 3.189 -9.642 1.00 98.69 95 GLY A O 1
ATOM 735 N N . SER A 1 96 ? -2.755 3.729 -11.822 1.00 98.44 96 SER A N 1
ATOM 736 C CA . SER A 1 96 ? -4.043 4.416 -11.808 1.00 98.44 96 SER A CA 1
ATOM 737 C C . SER A 1 96 ? -5.208 3.451 -11.602 1.00 98.44 96 SER A C 1
ATOM 739 O O . SER A 1 96 ? -6.125 3.776 -10.845 1.00 98.44 96 SER A O 1
ATOM 741 N N . GLU A 1 97 ? -5.138 2.232 -12.141 1.00 98.62 97 GLU A N 1
ATOM 742 C CA . GLU A 1 97 ? -6.165 1.209 -11.930 1.00 98.62 97 GLU A CA 1
ATOM 743 C C . GLU A 1 97 ? -6.221 0.811 -10.450 1.00 98.62 97 GLU A C 1
ATOM 745 O O . GLU A 1 97 ? -7.293 0.743 -9.839 1.00 98.62 97 GLU A O 1
ATOM 750 N N . THR A 1 98 ? -5.057 0.652 -9.813 1.00 98.81 98 THR A N 1
ATOM 751 C CA . THR A 1 98 ? -4.969 0.435 -8.365 1.00 98.81 98 THR A CA 1
ATOM 752 C C . THR A 1 98 ? -5.594 1.590 -7.588 1.00 98.81 98 THR A C 1
ATOM 754 O O . THR A 1 98 ? -6.322 1.337 -6.624 1.00 98.81 98 THR A O 1
ATOM 757 N N . VAL A 1 99 ? -5.338 2.846 -7.976 1.00 98.75 99 VAL A N 1
ATOM 758 C CA . VAL A 1 99 ? -5.941 4.021 -7.321 1.00 98.75 99 VAL A CA 1
ATOM 759 C C . VAL A 1 99 ? -7.464 3.955 -7.388 1.00 98.75 99 VAL A C 1
ATOM 761 O O . VAL A 1 99 ? -8.114 4.127 -6.357 1.00 98.75 99 VAL A O 1
ATOM 764 N N . GLU A 1 100 ? -8.041 3.662 -8.552 1.00 98.62 100 GLU A N 1
ATOM 765 C CA . GLU A 1 100 ? -9.493 3.571 -8.732 1.00 98.62 100 GLU A CA 1
ATOM 766 C C . GLU A 1 100 ? -10.111 2.447 -7.889 1.00 98.62 100 GLU A C 1
ATOM 768 O O . GLU A 1 100 ? -11.078 2.668 -7.148 1.00 98.62 100 GLU A O 1
ATOM 773 N N . ILE A 1 101 ? -9.517 1.249 -7.932 1.00 98.56 101 ILE A N 1
ATOM 774 C CA . ILE A 1 101 ? -9.973 0.087 -7.158 1.00 98.56 101 ILE A CA 1
ATOM 775 C C . ILE A 1 101 ? -9.905 0.381 -5.657 1.00 98.56 101 ILE A C 1
ATOM 777 O O . ILE A 1 101 ? -10.844 0.075 -4.910 1.00 98.56 101 ILE A O 1
ATOM 781 N N . TYR A 1 102 ? -8.796 0.960 -5.195 1.00 98.50 102 TYR A N 1
ATOM 782 C CA . TYR A 1 102 ? -8.601 1.283 -3.786 1.00 98.50 102 TYR A CA 1
ATOM 783 C C . TYR A 1 102 ? -9.557 2.382 -3.341 1.00 98.50 102 TYR A C 1
ATOM 785 O O . TYR A 1 102 ? -10.181 2.234 -2.293 1.00 98.50 102 TYR A O 1
ATOM 793 N N . ALA A 1 103 ? -9.725 3.446 -4.129 1.00 98.31 103 ALA A N 1
ATOM 794 C CA . ALA A 1 103 ? -10.626 4.547 -3.811 1.00 98.31 103 ALA A CA 1
ATOM 795 C C . ALA A 1 103 ? -12.059 4.048 -3.611 1.00 98.31 103 ALA A C 1
ATOM 797 O O . ALA A 1 103 ? -12.658 4.327 -2.571 1.00 98.31 103 ALA A O 1
ATOM 798 N N . LYS A 1 104 ? -12.567 3.235 -4.546 1.00 98.19 104 LYS A N 1
ATOM 799 C CA . LYS A 1 104 ? -13.911 2.652 -4.466 1.00 98.19 104 LYS A CA 1
ATOM 800 C C . LYS A 1 104 ? -14.109 1.854 -3.177 1.00 98.19 104 LYS A C 1
ATOM 802 O O . LYS A 1 104 ? -15.055 2.100 -2.437 1.00 98.19 104 LYS A O 1
ATOM 807 N N . ARG A 1 105 ? -13.190 0.933 -2.872 1.00 97.75 105 ARG A N 1
ATOM 808 C CA . ARG A 1 105 ? -13.288 0.069 -1.680 1.00 97.75 105 ARG A CA 1
ATOM 809 C C . ARG A 1 105 ? -13.101 0.839 -0.376 1.00 97.75 105 ARG A C 1
ATOM 811 O O . ARG A 1 105 ? -13.725 0.501 0.626 1.00 97.75 105 ARG A O 1
ATOM 818 N N . LEU A 1 106 ? -12.236 1.852 -0.362 1.00 97.31 106 LEU A N 1
ATOM 819 C CA . LEU A 1 106 ? -11.962 2.656 0.828 1.00 97.31 106 LEU A CA 1
ATOM 820 C C . LEU A 1 106 ? -13.107 3.618 1.141 1.00 97.31 106 LEU A C 1
ATOM 822 O O . LEU A 1 106 ? -13.403 3.806 2.315 1.00 97.31 106 LEU A O 1
ATOM 826 N N . GLN A 1 107 ? -13.777 4.201 0.143 1.00 95.88 107 GLN A N 1
ATOM 827 C CA . GLN A 1 107 ? -14.929 5.088 0.359 1.00 95.88 107 GLN A CA 1
ATOM 828 C C . GLN A 1 107 ? -16.100 4.401 1.078 1.00 95.88 107 GLN A C 1
ATOM 830 O O . GLN A 1 107 ? -16.850 5.060 1.791 1.00 95.88 107 GLN A O 1
ATOM 835 N N . GLU A 1 108 ? -16.222 3.079 0.959 1.00 95.44 108 GLU A N 1
ATOM 836 C CA . GLU A 1 108 ? -17.218 2.281 1.685 1.00 95.44 108 GLU A CA 1
ATOM 837 C C . GLU A 1 108 ? -16.885 2.112 3.183 1.00 95.44 108 GLU A C 1
ATOM 839 O O . GLU A 1 108 ? -17.697 1.589 3.949 1.00 95.44 108 GLU A O 1
ATOM 844 N N . LYS A 1 109 ? -15.686 2.516 3.630 1.00 95.94 109 LYS A N 1
ATOM 845 C CA . LYS A 1 109 ? -15.216 2.325 5.009 1.00 95.94 109 LYS A CA 1
ATOM 846 C C . LYS A 1 109 ? -15.382 3.594 5.836 1.00 95.94 109 LYS A C 1
ATOM 848 O O . LYS A 1 109 ? -14.951 4.674 5.444 1.00 95.94 109 LYS A O 1
ATOM 853 N N . VAL A 1 110 ? -15.907 3.426 7.051 1.00 94.56 110 VAL A N 1
ATOM 854 C CA . VAL A 1 110 ? -16.043 4.515 8.034 1.00 94.56 110 VAL A CA 1
ATOM 855 C C . VAL A 1 110 ? -14.675 5.015 8.502 1.00 94.56 110 VAL A C 1
ATOM 857 O O . VAL A 1 110 ? -14.433 6.217 8.533 1.00 94.56 110 VAL A O 1
ATOM 860 N N . TYR A 1 111 ? -13.768 4.094 8.839 1.00 94.62 111 TYR A N 1
ATOM 861 C CA . TYR A 1 111 ? -12.409 4.417 9.268 1.00 94.62 111 TYR A CA 1
ATOM 862 C C . TYR A 1 111 ? -11.400 3.930 8.238 1.00 94.62 111 TYR A C 1
ATOM 864 O O . TYR A 1 111 ? -11.406 2.764 7.842 1.00 94.62 111 TYR A O 1
ATOM 872 N N . ARG A 1 112 ? -10.516 4.835 7.824 1.00 95.44 112 ARG A N 1
ATOM 873 C CA . ARG A 1 112 ? -9.479 4.612 6.818 1.00 95.44 112 ARG A CA 1
ATOM 874 C C . ARG A 1 112 ? -8.161 5.063 7.413 1.00 95.44 112 ARG A C 1
ATOM 876 O O . ARG A 1 112 ? -7.992 6.237 7.720 1.00 95.44 112 ARG A O 1
ATOM 883 N N . ILE A 1 113 ? -7.242 4.130 7.606 1.00 93.56 113 ILE A N 1
ATOM 884 C CA . ILE A 1 113 ? -5.970 4.397 8.275 1.00 93.56 113 ILE A CA 1
ATOM 885 C C . ILE A 1 113 ? -4.864 4.277 7.236 1.00 93.56 113 ILE A C 1
ATOM 887 O O . ILE A 1 113 ? -4.634 3.195 6.700 1.00 93.56 113 ILE A O 1
ATOM 891 N N . ARG A 1 114 ? -4.184 5.386 6.945 1.00 93.25 114 ARG A N 1
ATOM 892 C CA . ARG A 1 114 ? -3.101 5.445 5.961 1.00 93.25 114 ARG A CA 1
ATOM 893 C C . ARG A 1 114 ? -1.760 5.629 6.663 1.00 93.25 114 ARG A C 1
ATOM 895 O O . ARG A 1 114 ? -1.547 6.624 7.352 1.00 93.25 114 ARG A O 1
ATOM 902 N N . ALA A 1 115 ? -0.857 4.673 6.468 1.00 91.44 115 ALA A N 1
ATOM 903 C CA . ALA A 1 115 ? 0.480 4.669 7.051 1.00 91.44 115 ALA A CA 1
ATOM 904 C C . ALA A 1 115 ? 1.530 4.441 5.953 1.00 91.44 115 ALA A C 1
ATOM 906 O O . ALA A 1 115 ? 1.767 3.311 5.534 1.00 91.44 115 ALA A O 1
ATOM 907 N N . GLY A 1 116 ? 2.151 5.525 5.503 1.00 91.69 116 GLY A N 1
ATOM 908 C CA . GLY A 1 116 ? 3.194 5.560 4.486 1.00 91.69 116 GLY A CA 1
ATOM 909 C C . GLY A 1 116 ? 2.710 6.054 3.113 1.00 91.69 116 GLY A C 1
ATOM 910 O O . GLY A 1 116 ? 1.523 5.936 2.778 1.00 91.69 116 GLY A O 1
ATOM 911 N N . PRO A 1 117 ? 3.626 6.620 2.308 1.00 95.19 117 PRO A N 1
ATOM 912 C CA . PRO A 1 117 ? 3.362 6.947 0.913 1.00 95.19 117 PRO A CA 1
ATOM 913 C C . PRO A 1 117 ? 3.210 5.672 0.066 1.00 95.19 117 PRO A C 1
ATOM 915 O O . PRO A 1 117 ? 3.688 4.599 0.440 1.00 95.19 117 PRO A O 1
ATOM 918 N N . LEU A 1 118 ? 2.529 5.784 -1.078 1.00 96.81 118 LEU A N 1
ATOM 919 C CA . LEU A 1 118 ? 2.330 4.652 -2.005 1.00 96.81 118 LEU A CA 1
ATOM 920 C C . LEU A 1 118 ? 3.342 4.640 -3.162 1.00 96.81 118 LEU A C 1
ATOM 922 O O . LEU A 1 118 ? 3.506 3.602 -3.805 1.00 96.81 118 LEU A O 1
ATOM 926 N N . GLY A 1 119 ? 4.085 5.739 -3.314 1.00 96.38 119 GLY A N 1
ATOM 927 C CA . GLY A 1 119 ? 5.152 5.917 -4.287 1.00 96.38 119 GLY A CA 1
ATOM 928 C C . GLY A 1 119 ? 6.231 6.884 -3.807 1.00 96.38 119 GLY A C 1
ATOM 929 O O . GLY A 1 119 ? 6.204 7.382 -2.679 1.00 96.38 119 GLY A O 1
ATOM 930 N N . VAL A 1 120 ? 7.207 7.143 -4.675 1.00 96.38 120 VAL A N 1
ATOM 931 C CA . VAL A 1 120 ? 8.336 8.051 -4.434 1.00 96.38 120 VAL A CA 1
ATOM 932 C C . VAL A 1 120 ? 7.894 9.493 -4.701 1.00 96.38 120 VAL A C 1
ATOM 934 O O . VAL A 1 120 ? 8.331 10.144 -5.659 1.00 96.38 120 VAL A O 1
ATOM 937 N N . TYR A 1 121 ? 6.998 9.983 -3.845 1.00 95.50 121 TYR A N 1
ATOM 938 C CA . TYR A 1 121 ? 6.374 11.306 -3.932 1.00 95.50 121 TYR A CA 1
ATOM 939 C C . TYR A 1 121 ? 7.400 12.443 -3.978 1.00 95.50 121 TYR A C 1
ATOM 941 O O . TYR A 1 121 ? 7.148 13.516 -4.530 1.00 95.50 121 TYR A O 1
ATOM 949 N N . GLU A 1 122 ? 8.611 12.225 -3.462 1.00 94.50 122 GLU A N 1
ATOM 950 C CA . GLU A 1 122 ? 9.677 13.210 -3.522 1.00 94.50 122 GLU A CA 1
ATOM 951 C C . GLU A 1 122 ? 10.097 13.540 -4.956 1.00 94.50 122 GLU A C 1
ATOM 953 O O . GLU A 1 122 ? 10.485 14.682 -5.211 1.00 94.50 122 GLU A O 1
ATOM 958 N N . LYS A 1 123 ? 9.967 12.568 -5.867 1.00 95.38 123 LYS A N 1
ATOM 959 C CA . LYS A 1 123 ? 10.305 12.657 -7.294 1.00 95.38 123 LYS A CA 1
ATOM 960 C C . LYS A 1 123 ? 9.095 12.933 -8.196 1.00 95.38 123 LYS A C 1
ATOM 962 O O . LYS A 1 123 ? 9.232 12.860 -9.411 1.00 95.38 123 LYS A O 1
ATOM 967 N N . GLY A 1 124 ? 7.936 13.257 -7.621 1.00 95.19 124 GLY A N 1
ATOM 968 C CA . GLY A 1 124 ? 6.723 13.590 -8.375 1.00 95.19 124 GLY A CA 1
ATOM 969 C C . GLY A 1 124 ? 5.808 12.403 -8.691 1.00 95.19 124 GLY A C 1
ATOM 970 O O . GLY A 1 124 ? 4.805 12.590 -9.367 1.00 95.19 124 GLY A O 1
ATOM 971 N N . PHE A 1 125 ? 6.115 11.209 -8.183 1.00 97.25 125 PHE A N 1
ATOM 972 C CA . PHE A 1 125 ? 5.248 10.036 -8.290 1.00 97.25 125 PHE A CA 1
ATOM 973 C C . PHE A 1 125 ? 4.203 10.070 -7.168 1.00 97.25 125 PHE A C 1
ATOM 975 O O . PHE A 1 125 ? 4.517 9.744 -6.023 1.00 97.25 125 PHE A O 1
ATOM 982 N N . SER A 1 126 ? 3.009 10.585 -7.474 1.00 95.69 126 SER A N 1
ATOM 983 C CA . SER A 1 126 ? 2.023 11.010 -6.472 1.00 95.69 126 SER A CA 1
ATOM 984 C C . SER A 1 126 ? 0.634 10.393 -6.623 1.00 95.69 126 SER A C 1
ATOM 986 O O . SER A 1 126 ? -0.351 10.985 -6.181 1.00 95.69 126 SER A O 1
ATOM 988 N N . ASN A 1 127 ? 0.516 9.194 -7.180 1.00 98.06 127 ASN A N 1
ATOM 989 C CA . ASN A 1 127 ? -0.757 8.473 -7.244 1.00 98.06 127 ASN A CA 1
ATOM 990 C C . ASN A 1 127 ? -1.316 8.183 -5.839 1.00 98.06 127 ASN A C 1
ATOM 992 O O . ASN A 1 127 ? -2.529 8.204 -5.635 1.00 98.06 127 ASN A O 1
ATOM 996 N N . GLY A 1 128 ? -0.458 8.041 -4.820 1.00 96.25 128 GLY A N 1
ATOM 997 C CA . GLY A 1 128 ? -0.896 7.999 -3.416 1.00 96.25 128 GLY A CA 1
ATOM 998 C C . GLY A 1 128 ? -1.562 9.290 -2.908 1.00 96.25 128 GLY A C 1
ATOM 999 O O . GLY A 1 128 ? -2.456 9.244 -2.053 1.00 96.25 128 GLY A O 1
ATOM 1000 N N . VAL A 1 129 ? -1.177 10.441 -3.463 1.00 96.12 129 VAL A N 1
ATOM 1001 C CA . VAL A 1 129 ? -1.805 11.743 -3.195 1.00 96.12 129 VAL A CA 1
ATOM 1002 C C . VAL A 1 129 ? -3.153 11.830 -3.911 1.00 96.12 129 VAL A C 1
ATOM 1004 O O . VAL A 1 129 ? -4.127 12.282 -3.311 1.00 96.12 129 VAL A O 1
ATOM 1007 N N . GLU A 1 130 ? -3.253 11.337 -5.146 1.00 96.88 130 GLU A N 1
ATOM 1008 C CA . GLU A 1 130 ? -4.536 11.264 -5.859 1.00 96.88 130 GLU A CA 1
ATOM 1009 C C . GLU A 1 130 ? -5.532 10.345 -5.145 1.00 96.88 130 GLU A C 1
ATOM 1011 O O . GLU A 1 130 ? -6.657 10.763 -4.867 1.00 96.88 130 GLU A O 1
ATOM 1016 N N . LEU A 1 131 ? -5.099 9.157 -4.703 1.00 97.62 131 LEU A N 1
ATOM 1017 C CA . LEU A 1 131 ? -5.924 8.287 -3.861 1.00 97.62 131 LEU A CA 1
ATOM 1018 C C . LEU A 1 131 ? -6.419 9.024 -2.613 1.00 97.62 131 LEU A C 1
ATOM 1020 O O . LEU A 1 131 ? -7.592 8.934 -2.263 1.00 97.62 131 LEU A O 1
ATOM 1024 N N . THR A 1 132 ? -5.538 9.783 -1.957 1.00 95.56 132 THR A N 1
ATOM 1025 C CA . THR A 1 132 ? -5.890 10.567 -0.767 1.00 95.56 132 THR A CA 1
ATOM 1026 C C . THR A 1 132 ? -7.005 11.564 -1.038 1.00 95.56 132 THR A C 1
ATOM 1028 O O . THR A 1 132 ? -7.928 11.664 -0.232 1.00 95.56 132 THR A O 1
ATOM 1031 N N . LYS A 1 133 ? -6.946 12.289 -2.158 1.00 95.19 133 LYS A N 1
ATOM 1032 C CA . LYS A 1 133 ? -7.996 13.244 -2.534 1.00 95.19 133 LYS A CA 1
ATOM 1033 C C . LYS A 1 133 ? -9.338 12.540 -2.728 1.00 95.19 133 LYS A C 1
ATOM 1035 O O . LYS A 1 133 ? -10.353 13.044 -2.258 1.00 95.19 133 LYS A O 1
ATOM 1040 N N . LEU A 1 134 ? -9.337 11.360 -3.350 1.00 96.12 134 LEU A N 1
ATOM 1041 C CA . LEU A 1 134 ? -10.549 10.567 -3.582 1.00 96.12 134 LEU A CA 1
ATOM 1042 C C . LEU A 1 134 ? -11.167 10.031 -2.283 1.00 96.12 134 LEU A C 1
ATOM 1044 O O . LEU A 1 134 ? -12.382 9.864 -2.205 1.00 96.12 134 LEU A O 1
ATOM 1048 N N . ILE A 1 135 ? -10.356 9.774 -1.254 1.00 95.50 135 ILE A N 1
ATOM 1049 C CA . ILE A 1 135 ? -10.814 9.232 0.034 1.00 95.50 135 ILE A CA 1
ATOM 1050 C C . ILE A 1 135 ? -10.815 10.272 1.165 1.00 95.50 135 ILE A C 1
ATOM 1052 O O . ILE A 1 135 ? -10.949 9.900 2.330 1.00 95.50 135 ILE A O 1
ATOM 1056 N N . ALA A 1 136 ? -10.657 11.562 0.873 1.00 94.38 136 ALA A N 1
ATOM 1057 C CA . ALA A 1 136 ? -10.677 12.599 1.901 1.00 94.38 136 ALA A CA 1
ATOM 1058 C C . ALA A 1 136 ? -12.037 12.641 2.624 1.00 94.38 136 ALA A C 1
ATOM 1060 O 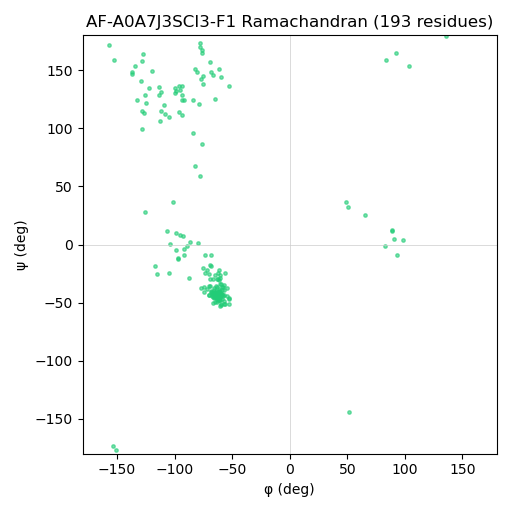O . ALA A 1 136 ? -13.075 12.284 2.062 1.00 94.38 136 ALA A O 1
ATOM 1061 N N . GLY A 1 137 ? -12.038 13.052 3.892 1.00 93.81 137 GLY A N 1
ATOM 1062 C CA . GLY A 1 137 ? -13.248 13.122 4.707 1.00 93.81 137 GLY A CA 1
ATOM 1063 C C . GLY A 1 137 ? -13.083 12.570 6.115 1.00 93.81 137 GLY A C 1
ATOM 1064 O O . GLY A 1 137 ? -12.030 12.054 6.501 1.00 93.81 137 GLY A O 1
ATOM 1065 N N . LEU A 1 138 ? -14.182 12.639 6.866 1.00 95.12 138 LEU A N 1
ATOM 1066 C CA . LEU A 1 138 ? -14.275 12.111 8.220 1.00 95.12 138 LEU A CA 1
ATOM 1067 C C . LEU A 1 138 ? -13.830 10.642 8.271 1.00 95.12 138 LEU A C 1
ATOM 1069 O O . LEU A 1 138 ? -14.163 9.834 7.401 1.00 95.12 138 LEU A O 1
ATOM 1073 N N . GLY A 1 139 ? -13.046 10.309 9.294 1.00 93.81 139 GLY A N 1
ATOM 1074 C CA . GLY A 1 139 ? -12.547 8.953 9.516 1.00 93.81 139 GLY A CA 1
ATOM 1075 C C . GLY A 1 139 ? -11.297 8.579 8.714 1.00 93.81 139 GLY A C 1
ATOM 1076 O O . GLY A 1 139 ? -10.789 7.474 8.906 1.00 93.81 139 GLY A O 1
ATOM 1077 N N . LEU A 1 140 ? -10.761 9.469 7.867 1.00 95.44 140 LEU A N 1
ATOM 1078 C CA . LEU A 1 140 ? -9.416 9.313 7.304 1.00 95.44 140 LEU A CA 1
ATOM 1079 C C . LEU A 1 140 ? -8.356 9.738 8.330 1.00 95.44 140 LEU A C 1
ATOM 1081 O O . LEU A 1 140 ? -8.331 10.882 8.781 1.00 95.44 140 LEU A O 1
ATOM 1085 N N . ILE A 1 141 ? -7.470 8.815 8.690 1.00 93.12 141 ILE A N 1
ATOM 1086 C CA . ILE A 1 141 ? -6.441 8.997 9.713 1.00 93.12 141 ILE A CA 1
ATOM 1087 C C . ILE A 1 141 ? -5.077 8.689 9.098 1.00 93.12 141 ILE A C 1
ATOM 1089 O O . ILE A 1 141 ? -4.831 7.581 8.622 1.00 93.12 141 ILE A O 1
ATOM 1093 N N . PHE A 1 142 ? -4.173 9.660 9.142 1.00 91.94 142 PHE A N 1
ATOM 1094 C CA . PHE A 1 142 ? -2.788 9.511 8.715 1.00 91.94 142 PHE A CA 1
ATOM 1095 C C . PHE A 1 142 ? -1.910 9.137 9.898 1.00 91.94 142 PHE A C 1
ATOM 1097 O O . PHE A 1 142 ? -1.922 9.828 10.913 1.00 91.94 142 PHE A O 1
ATOM 1104 N N . LEU A 1 143 ? -1.120 8.075 9.758 1.00 88.50 143 LEU A N 1
ATOM 1105 C CA . LEU A 1 143 ? -0.171 7.633 10.775 1.00 88.50 143 LEU A CA 1
ATOM 1106 C C . LEU A 1 143 ? 1.268 7.824 10.299 1.00 88.50 143 LEU A C 1
ATOM 1108 O O . LEU A 1 143 ? 1.643 7.364 9.220 1.00 88.50 143 LEU A O 1
ATOM 1112 N N . GLY A 1 144 ? 2.092 8.430 11.150 1.00 85.12 144 GLY A N 1
ATOM 1113 C CA . GLY A 1 144 ? 3.541 8.512 10.971 1.00 85.12 144 GLY A CA 1
ATOM 1114 C C . GLY A 1 144 ? 4.042 9.758 10.236 1.00 85.12 144 GLY A C 1
ATOM 1115 O O . GLY A 1 144 ? 3.288 10.502 9.603 1.00 85.12 144 GLY A O 1
ATOM 1116 N N . GLY A 1 145 ? 5.354 9.979 10.360 1.00 84.44 145 GLY A N 1
ATOM 1117 C CA . GLY A 1 145 ? 6.046 11.156 9.832 1.00 84.44 145 GLY A CA 1
ATOM 1118 C C . GLY A 1 145 ? 6.026 11.234 8.308 1.00 84.44 145 GLY A C 1
ATOM 1119 O O . GLY A 1 145 ? 5.609 12.255 7.778 1.00 84.44 145 GLY A O 1
ATOM 1120 N N . ASP A 1 146 ? 6.386 10.152 7.613 1.00 86.19 146 ASP A N 1
ATOM 1121 C CA . ASP A 1 146 ? 6.498 10.153 6.145 1.00 86.19 146 ASP A CA 1
ATOM 1122 C C . ASP A 1 146 ? 5.161 10.442 5.456 1.00 86.19 146 ASP A C 1
ATOM 1124 O O . ASP A 1 146 ? 5.090 11.265 4.547 1.00 86.19 146 ASP A O 1
ATOM 1128 N N . THR A 1 147 ? 4.071 9.836 5.936 1.00 85.12 147 THR A N 1
ATOM 1129 C CA . THR A 1 147 ? 2.727 10.115 5.413 1.00 85.12 147 THR A CA 1
ATOM 1130 C C . THR A 1 147 ? 2.336 11.568 5.644 1.00 85.12 147 THR A C 1
ATOM 1132 O O . THR A 1 147 ? 1.774 12.210 4.764 1.00 85.12 147 THR A O 1
ATOM 1135 N N . THR A 1 148 ? 2.658 12.111 6.820 1.00 86.69 148 THR A N 1
ATOM 1136 C CA . THR A 1 148 ? 2.394 13.521 7.131 1.00 86.69 148 THR A CA 1
ATOM 1137 C C . THR A 1 148 ? 3.221 14.441 6.225 1.00 86.69 148 THR A C 1
ATOM 1139 O O . THR A 1 148 ? 2.696 15.431 5.720 1.00 86.69 148 THR A O 1
ATOM 1142 N N . ALA A 1 149 ? 4.485 14.100 5.964 1.00 91.12 149 ALA A N 1
ATOM 1143 C CA . ALA A 1 149 ? 5.377 14.864 5.096 1.00 91.12 149 ALA A CA 1
ATOM 1144 C C . ALA A 1 149 ? 4.898 14.893 3.635 1.00 91.12 149 ALA A C 1
ATOM 1146 O O . ALA A 1 149 ? 4.936 15.954 3.012 1.00 91.12 149 ALA A O 1
ATOM 1147 N N . GLU A 1 150 ? 4.388 13.776 3.107 1.00 94.38 150 GLU A N 1
ATOM 1148 C CA . GLU A 1 150 ? 3.781 13.717 1.771 1.00 94.38 150 GLU A CA 1
ATOM 1149 C C . GLU A 1 150 ? 2.585 14.676 1.662 1.00 94.38 150 GLU A C 1
ATOM 1151 O O . GLU A 1 150 ? 2.547 15.529 0.775 1.00 94.38 150 GLU A O 1
ATOM 1156 N N . ILE A 1 151 ? 1.641 14.602 2.604 1.00 92.31 151 ILE A N 1
ATOM 1157 C CA . ILE A 1 151 ? 0.441 15.453 2.610 1.00 92.31 151 ILE A CA 1
ATOM 1158 C C . ILE A 1 151 ? 0.797 16.940 2.720 1.00 92.31 151 ILE A C 1
ATOM 1160 O O . ILE A 1 151 ? 0.218 17.761 2.006 1.00 92.31 151 ILE A O 1
ATOM 1164 N N . VAL A 1 152 ? 1.777 17.291 3.557 1.00 92.00 152 VAL A N 1
ATOM 1165 C CA . VAL A 1 152 ? 2.265 18.673 3.690 1.00 92.00 152 VAL A CA 1
ATOM 1166 C C . VAL A 1 152 ? 2.959 19.144 2.411 1.00 92.00 152 VAL A C 1
ATOM 1168 O O . VAL A 1 152 ? 2.685 20.250 1.950 1.00 92.00 152 VAL A O 1
ATOM 1171 N N . LYS A 1 153 ? 3.812 18.315 1.791 1.00 94.56 153 LYS A N 1
ATOM 1172 C CA . LYS A 1 153 ? 4.509 18.662 0.539 1.00 94.56 153 LYS A CA 1
ATOM 1173 C C . LYS A 1 153 ? 3.536 19.007 -0.591 1.00 94.56 153 LYS A C 1
ATOM 1175 O O . LYS A 1 153 ? 3.824 19.905 -1.377 1.00 94.56 153 LYS A O 1
ATOM 1180 N N . TYR A 1 154 ? 2.397 18.321 -0.655 1.00 94.31 154 TYR A N 1
ATOM 1181 C CA . TYR A 1 154 ? 1.355 18.558 -1.658 1.00 94.31 154 TYR A CA 1
ATOM 1182 C C . TYR A 1 154 ? 0.265 19.548 -1.205 1.00 94.31 154 TYR A C 1
ATOM 1184 O O . TYR A 1 154 ? -0.725 19.727 -1.912 1.00 94.31 154 TYR A O 1
ATOM 1192 N N . GLY A 1 155 ? 0.431 20.208 -0.051 1.00 94.00 155 GLY A N 1
ATOM 1193 C CA . GLY A 1 155 ? -0.493 21.236 0.444 1.00 94.00 155 GLY A CA 1
ATOM 1194 C C . GLY A 1 155 ? -1.893 20.716 0.785 1.00 94.00 155 GLY A C 1
ATOM 1195 O O . GLY A 1 155 ? -2.868 21.464 0.713 1.00 94.00 155 GLY A O 1
ATOM 1196 N N . LEU A 1 156 ? -2.013 19.427 1.116 1.00 92.81 156 LEU A N 1
ATOM 1197 C CA . LEU A 1 156 ? -3.288 18.789 1.444 1.00 92.81 156 LEU A CA 1
ATOM 1198 C C . LEU A 1 156 ? -3.605 18.815 2.944 1.00 92.81 156 LEU A C 1
ATOM 1200 O O . LEU A 1 156 ? -4.724 18.491 3.324 1.00 92.81 156 LEU A O 1
ATOM 1204 N N . ASP A 1 157 ? -2.673 19.224 3.802 1.00 92.12 157 ASP A N 1
ATOM 1205 C CA . ASP A 1 157 ? -2.817 19.245 5.263 1.00 92.12 157 ASP A CA 1
ATOM 1206 C C . ASP A 1 157 ? -4.077 19.999 5.711 1.00 92.12 157 ASP A C 1
ATOM 1208 O O . ASP A 1 157 ? -4.890 19.475 6.476 1.00 92.12 157 ASP A O 1
ATOM 1212 N N . ARG A 1 158 ? -4.304 21.192 5.150 1.00 91.19 158 ARG A N 1
ATOM 1213 C CA . ARG A 1 158 ? -5.488 22.007 5.451 1.00 91.19 158 ARG A CA 1
ATOM 1214 C C . ARG A 1 158 ? -6.781 21.354 4.982 1.00 91.19 158 ARG A C 1
ATOM 1216 O O . ARG A 1 158 ? -7.788 21.462 5.672 1.00 91.19 158 ARG A O 1
ATOM 1223 N N . ILE A 1 159 ? -6.748 20.692 3.826 1.00 90.81 159 ILE A N 1
ATOM 1224 C CA . ILE A 1 159 ? -7.910 20.016 3.235 1.00 90.81 159 ILE A CA 1
ATOM 1225 C C . ILE A 1 159 ? -8.269 18.775 4.057 1.00 90.81 159 ILE A C 1
ATOM 1227 O O . ILE A 1 159 ? -9.436 18.544 4.362 1.00 90.81 159 ILE A O 1
ATOM 1231 N N . ILE A 1 160 ? -7.274 17.990 4.469 1.00 92.88 160 ILE A N 1
ATOM 1232 C CA . ILE A 1 160 ? -7.490 16.819 5.320 1.00 92.88 160 ILE A CA 1
ATOM 1233 C C . ILE A 1 160 ? -8.124 17.235 6.646 1.00 92.88 160 ILE A C 1
ATOM 1235 O O . ILE A 1 160 ? -9.135 16.660 7.039 1.00 92.88 160 ILE A O 1
ATOM 1239 N N . LEU A 1 161 ? -7.593 18.267 7.304 1.00 92.12 161 LEU A N 1
ATOM 1240 C CA . LEU A 1 161 ? -8.149 18.743 8.572 1.00 92.12 161 LEU A CA 1
ATOM 1241 C C . LEU A 1 161 ? -9.551 19.350 8.403 1.00 92.12 161 LEU A C 1
ATOM 1243 O O . LEU A 1 161 ? -10.436 19.067 9.208 1.00 92.12 161 LEU A O 1
ATOM 1247 N N . SER A 1 162 ? -9.792 20.144 7.353 1.00 92.75 162 SER A N 1
ATOM 1248 C CA . SER A 1 162 ? -11.098 20.786 7.130 1.00 92.75 162 SER A CA 1
ATOM 1249 C C . SER A 1 162 ? -12.205 19.804 6.744 1.00 92.75 162 SER A C 1
ATOM 1251 O O . SER A 1 162 ? -13.374 20.063 7.018 1.00 92.75 162 SER A O 1
ATOM 1253 N N . THR A 1 163 ? -11.850 18.662 6.151 1.00 92.56 163 THR A N 1
ATOM 1254 C CA . THR A 1 163 ? -12.792 17.587 5.799 1.00 92.56 163 THR A CA 1
ATOM 1255 C C . THR A 1 163 ? -13.044 16.600 6.947 1.00 92.56 163 THR A C 1
ATOM 1257 O O . THR A 1 163 ? -13.816 15.655 6.783 1.00 92.56 163 THR A O 1
ATOM 1260 N N . GLY A 1 164 ? -12.440 16.819 8.122 1.00 90.75 164 GLY A N 1
ATOM 1261 C CA . GLY A 1 164 ? -12.614 15.980 9.314 1.00 90.75 164 GLY A CA 1
ATOM 1262 C C . GLY A 1 164 ? -11.644 14.797 9.413 1.00 90.75 164 GLY A C 1
ATOM 1263 O O . GLY A 1 164 ? -11.862 13.896 10.225 1.00 90.75 164 GLY A O 1
ATOM 1264 N N . GLY A 1 165 ? -10.593 14.775 8.593 1.00 93.62 165 GLY A N 1
ATOM 1265 C CA . GLY A 1 165 ? -9.484 13.836 8.725 1.00 93.62 165 GLY A CA 1
ATOM 1266 C C . GLY A 1 165 ? -8.534 14.206 9.869 1.00 93.62 165 GLY A C 1
ATOM 1267 O O . GLY A 1 165 ? -8.577 15.306 10.422 1.00 93.62 165 GLY A O 1
ATOM 1268 N N . MET A 1 166 ? -7.650 13.278 10.228 1.00 91.88 166 MET A N 1
ATOM 1269 C CA . MET A 1 166 ? -6.713 13.430 11.344 1.00 91.88 166 MET A CA 1
ATOM 1270 C C . MET A 1 166 ? -5.279 13.109 10.924 1.00 91.88 166 MET A C 1
ATOM 1272 O O . MET A 1 166 ? -5.039 12.148 10.196 1.00 91.88 166 MET A O 1
ATOM 1276 N N . LEU A 1 167 ? -4.321 13.890 11.426 1.00 89.94 167 LEU A N 1
ATOM 1277 C CA . LEU A 1 167 ? -2.888 13.637 11.276 1.00 89.94 167 LEU A CA 1
ATOM 1278 C C . LEU A 1 167 ? -2.309 13.193 12.628 1.00 89.94 167 LEU A C 1
ATOM 1280 O O . LEU A 1 167 ? -2.247 13.980 13.571 1.00 89.94 167 LEU A O 1
ATOM 1284 N N . CYS A 1 168 ? -1.882 11.936 12.734 1.00 86.00 168 CYS A N 1
ATOM 1285 C CA . CYS A 1 168 ? -1.278 11.363 13.935 1.00 86.00 168 CYS A CA 1
ATOM 1286 C C . CYS A 1 168 ? 0.200 11.038 13.689 1.00 86.00 168 CYS A C 1
ATOM 1288 O O . CYS A 1 168 ? 0.562 10.045 13.057 1.00 86.00 168 CYS A O 1
ATOM 1290 N N . ILE A 1 169 ? 1.083 11.850 14.264 1.00 79.00 169 ILE A N 1
ATOM 1291 C CA . ILE A 1 169 ? 2.538 11.711 14.087 1.00 79.00 169 ILE A CA 1
ATOM 1292 C C . ILE A 1 169 ? 3.081 10.496 14.869 1.00 79.00 169 ILE A C 1
ATOM 1294 O O . ILE A 1 169 ? 4.088 9.892 14.498 1.00 79.00 169 ILE A O 1
ATOM 1298 N N . SER A 1 170 ? 2.379 10.074 15.924 1.00 78.12 170 SER A N 1
ATOM 1299 C CA . SER A 1 170 ? 2.734 8.959 16.808 1.00 78.12 170 SER A CA 1
ATOM 1300 C C . SER A 1 170 ? 2.415 7.581 16.206 1.00 78.12 170 SER A C 1
ATOM 1302 O O . SER A 1 170 ? 1.687 6.785 16.794 1.00 78.12 170 SER A O 1
ATOM 1304 N N . GLY A 1 171 ? 2.995 7.263 15.043 1.00 76.12 171 GLY A N 1
ATOM 1305 C CA . GLY A 1 171 ? 2.682 6.040 14.290 1.00 76.12 171 GLY A CA 1
ATOM 1306 C C . GLY A 1 171 ? 2.793 4.749 15.114 1.00 76.12 171 GLY A C 1
ATOM 1307 O O . GLY A 1 171 ? 1.843 3.975 15.178 1.00 76.12 171 GLY A O 1
ATOM 1308 N N . GLY A 1 172 ? 3.920 4.533 15.805 1.00 78.75 172 GLY A N 1
ATOM 1309 C CA . GLY A 1 172 ? 4.148 3.305 16.580 1.00 78.75 172 GLY A CA 1
ATOM 1310 C C . GLY A 1 172 ? 3.212 3.140 17.781 1.00 78.75 172 GLY A C 1
ATOM 1311 O O . GLY A 1 172 ? 2.683 2.051 17.999 1.00 78.75 172 GLY A O 1
ATOM 1312 N N . ALA A 1 173 ? 2.965 4.223 18.524 1.00 83.12 173 ALA A N 1
ATOM 1313 C CA . ALA A 1 173 ? 2.008 4.214 19.628 1.00 83.12 173 ALA A CA 1
ATOM 1314 C C . ALA A 1 173 ? 0.587 3.960 19.112 1.00 83.12 173 ALA A C 1
ATOM 1316 O O . ALA A 1 173 ? -0.093 3.086 19.633 1.00 83.12 173 ALA A O 1
ATOM 1317 N N . PHE A 1 174 ? 0.169 4.630 18.037 1.00 84.06 174 PHE A N 1
ATOM 1318 C CA . PHE A 1 174 ? -1.163 4.429 17.473 1.00 84.06 174 PHE A CA 1
ATOM 1319 C C . PHE A 1 174 ? -1.383 2.980 17.012 1.00 84.06 174 PHE A C 1
ATOM 1321 O O . PHE A 1 174 ? -2.405 2.380 17.334 1.00 84.06 174 PHE A O 1
ATOM 1328 N N . ILE A 1 175 ? -0.405 2.381 16.321 1.00 83.56 175 ILE A N 1
ATOM 1329 C CA . ILE A 1 175 ? -0.464 0.972 15.892 1.00 83.56 175 ILE A CA 1
ATOM 1330 C C . ILE A 1 175 ? -0.548 0.022 17.097 1.00 83.56 175 ILE A C 1
ATOM 1332 O O . ILE A 1 175 ? -1.278 -0.965 17.037 1.00 83.56 175 ILE A O 1
ATOM 1336 N N . HIS A 1 176 ? 0.159 0.314 18.191 1.00 85.62 176 HIS A N 1
ATOM 1337 C CA . HIS A 1 176 ? 0.092 -0.469 19.427 1.00 85.62 176 HIS A CA 1
ATOM 1338 C C . HIS A 1 176 ? -1.322 -0.467 20.031 1.00 85.62 176 HIS A C 1
ATOM 1340 O O . HIS A 1 176 ? -1.870 -1.534 20.301 1.00 85.62 176 HIS A O 1
ATOM 1346 N N . GLY A 1 177 ? -1.967 0.699 20.135 1.00 85.62 177 GLY A N 1
ATOM 1347 C CA . GLY A 1 177 ? -3.359 0.773 20.589 1.00 85.62 177 GLY A CA 1
ATOM 1348 C C . GLY A 1 177 ? -4.351 0.113 19.628 1.00 85.62 177 GLY A C 1
ATOM 1349 O O . GLY A 1 177 ? -5.257 -0.586 20.074 1.00 85.62 177 GLY A O 1
ATOM 1350 N N . LEU A 1 178 ? -4.168 0.259 18.308 1.00 84.31 178 LEU A N 1
ATOM 1351 C CA . LEU A 1 178 ? -4.991 -0.449 17.311 1.00 84.31 178 LEU A CA 1
ATOM 1352 C C . LEU A 1 178 ? -4.876 -1.973 17.434 1.00 84.31 178 LEU A C 1
ATOM 1354 O O . LEU A 1 178 ? -5.852 -2.692 17.209 1.00 84.31 178 LEU A O 1
ATOM 1358 N N . ALA A 1 179 ? -3.695 -2.468 17.811 1.00 86.12 179 ALA A N 1
ATOM 1359 C CA . ALA A 1 179 ? -3.478 -3.880 18.083 1.00 86.12 179 ALA A CA 1
ATOM 1360 C C . ALA A 1 179 ? -4.208 -4.367 19.352 1.00 86.12 179 ALA A C 1
ATOM 1362 O O . ALA A 1 179 ? -4.317 -5.578 19.546 1.00 86.12 179 ALA A O 1
ATOM 1363 N N . GLY A 1 180 ? -4.780 -3.459 20.152 1.00 85.44 180 GLY A N 1
ATOM 1364 C CA . GLY A 1 180 ? -5.512 -3.755 21.385 1.00 85.44 180 GLY A CA 1
ATOM 1365 C C . GLY A 1 180 ? -4.632 -3.797 22.632 1.00 85.44 180 GLY A C 1
ATOM 1366 O O . GLY A 1 180 ? -5.086 -4.268 23.670 1.00 85.44 180 GLY A O 1
ATOM 1367 N N . GLU A 1 181 ? -3.388 -3.334 22.532 1.00 89.00 181 GLU A N 1
ATOM 1368 C CA . GLU A 1 181 ? -2.466 -3.283 23.661 1.00 89.00 181 GLU A CA 1
ATOM 1369 C C . GLU A 1 181 ? -2.741 -2.050 24.539 1.00 89.00 181 GLU A C 1
ATOM 1371 O O . GLU A 1 181 ? -3.176 -1.002 24.048 1.00 89.00 181 GLU A O 1
ATOM 1376 N N . SER A 1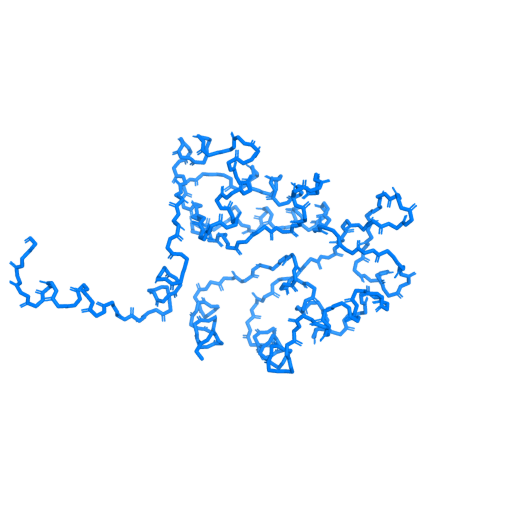 182 ? -2.489 -2.166 25.845 1.00 89.06 182 SER A N 1
ATOM 1377 C CA . SER A 1 182 ? -2.666 -1.052 26.779 1.00 89.06 182 SER A CA 1
ATOM 1378 C C . SER A 1 182 ? -1.458 -0.120 26.775 1.00 89.06 182 SER A C 1
ATOM 1380 O O . SER A 1 182 ? -0.329 -0.540 26.540 1.00 89.06 182 SER A O 1
ATOM 1382 N N . TYR A 1 183 ? -1.676 1.161 27.072 1.00 90.44 183 TYR A N 1
ATOM 1383 C CA . TYR A 1 183 ? -0.587 2.127 27.188 1.00 90.44 183 TYR A CA 1
ATOM 1384 C C . TYR A 1 183 ? -0.147 2.232 28.651 1.00 90.44 183 TYR A C 1
ATOM 1386 O O . TYR A 1 183 ? -0.883 2.823 29.446 1.00 90.44 183 TYR A O 1
ATOM 1394 N N . PRO A 1 184 ? 1.0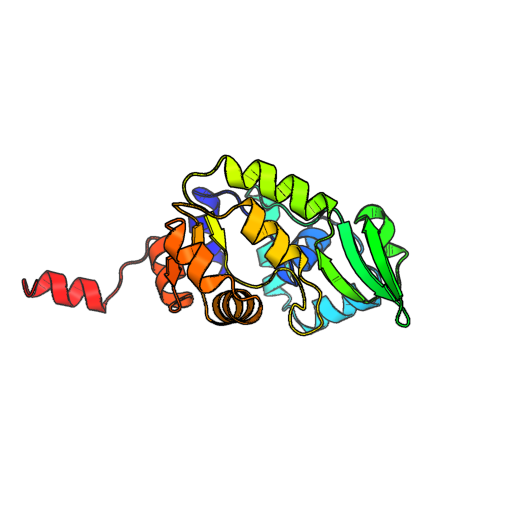65 1.773 29.029 1.00 89.44 184 PRO A N 1
ATOM 1395 C CA . PRO A 1 184 ? 1.475 1.744 30.435 1.00 89.44 184 PRO A CA 1
ATOM 1396 C C . PRO A 1 184 ? 1.412 3.111 31.129 1.00 89.44 184 PRO A C 1
ATOM 1398 O O . PRO A 1 184 ? 1.076 3.203 32.308 1.00 89.44 184 PRO A O 1
ATOM 1401 N N . SER A 1 185 ? 1.709 4.188 30.394 1.00 88.88 185 SER A N 1
ATOM 1402 C CA . SER A 1 185 ? 1.616 5.561 30.895 1.00 88.88 185 SER A CA 1
ATOM 1403 C C . SER A 1 185 ? 0.173 6.000 31.156 1.00 88.88 185 SER A C 1
ATOM 1405 O O . SER A 1 185 ? -0.086 6.642 32.171 1.00 88.88 185 SER A O 1
ATOM 1407 N N . VAL A 1 186 ? -0.772 5.632 30.286 1.00 88.00 186 VAL A N 1
ATOM 1408 C CA . VAL A 1 186 ? -2.201 5.942 30.456 1.00 88.00 186 VAL A CA 1
ATOM 1409 C C . VAL A 1 186 ? -2.782 5.120 31.603 1.00 88.00 186 VAL A C 1
ATOM 1411 O O .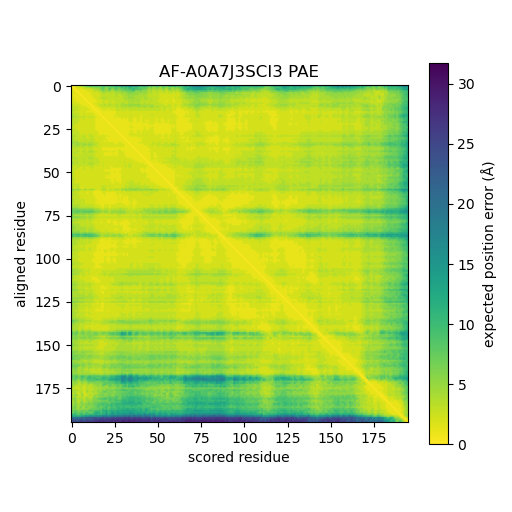 VAL A 1 186 ? -3.457 5.676 32.465 1.00 88.00 186 VAL A O 1
ATOM 1414 N N . ASP A 1 187 ? -2.446 3.831 31.679 1.00 90.50 187 ASP A N 1
ATOM 1415 C CA . ASP A 1 187 ? -2.882 2.942 32.759 1.00 90.50 187 ASP A CA 1
ATOM 1416 C C . ASP A 1 187 ? -2.432 3.463 34.130 1.00 90.50 187 ASP A C 1
ATOM 1418 O O . ASP A 1 187 ? -3.183 3.406 35.105 1.00 90.50 187 ASP A O 1
ATOM 1422 N N . LEU A 1 188 ? -1.209 4.000 34.215 1.00 92.25 188 LEU A N 1
ATOM 1423 C CA . LEU A 1 188 ? -0.693 4.603 35.440 1.00 92.25 188 LEU A CA 1
ATOM 1424 C C . LEU A 1 188 ? -1.471 5.868 35.832 1.00 92.25 188 LEU A C 1
ATOM 1426 O O . LEU A 1 188 ? -1.783 6.036 37.009 1.00 92.25 188 LEU A O 1
ATOM 1430 N N . ILE A 1 189 ? -1.801 6.737 34.871 1.00 90.06 189 ILE A N 1
ATOM 1431 C CA . ILE A 1 189 ? -2.585 7.960 35.119 1.00 90.06 189 ILE A CA 1
ATOM 1432 C C . ILE A 1 189 ? -4.001 7.606 35.586 1.00 90.06 189 ILE A C 1
ATOM 1434 O O . ILE A 1 189 ? -4.470 8.156 36.583 1.00 90.06 189 ILE A O 1
ATOM 1438 N N . LEU A 1 190 ? -4.652 6.648 34.919 1.00 89.19 190 LEU A N 1
ATOM 1439 C CA . LEU A 1 190 ? -5.988 6.169 35.281 1.00 89.19 190 LEU A CA 1
ATOM 1440 C C . LEU A 1 190 ? -6.010 5.587 36.699 1.00 89.19 190 LEU A C 1
ATOM 1442 O O . LEU A 1 190 ? -6.899 5.908 37.482 1.00 89.19 190 LEU A O 1
ATOM 1446 N N . LYS A 1 191 ? -4.990 4.807 37.078 1.00 89.06 191 LYS A N 1
ATOM 1447 C CA . LYS A 1 191 ? -4.845 4.275 38.446 1.00 89.06 191 LYS A CA 1
ATOM 1448 C C . LYS A 1 191 ? -4.675 5.361 39.511 1.00 89.06 191 LYS A C 1
ATOM 1450 O O . LYS A 1 191 ? -4.967 5.107 40.675 1.00 89.06 191 LYS A O 1
ATOM 1455 N N . GLN A 1 192 ? -4.189 6.545 39.140 1.00 88.19 192 GLN A N 1
ATOM 1456 C CA . GLN A 1 192 ? -3.976 7.658 40.065 1.00 88.19 192 GLN A CA 1
ATOM 1457 C C . GLN A 1 192 ? -5.200 8.580 40.220 1.00 88.19 192 GLN A C 1
ATOM 1459 O O . GLN A 1 192 ? -5.109 9.519 41.007 1.00 88.19 192 GLN A O 1
ATOM 1464 N N . ASN A 1 193 ? -6.324 8.343 39.518 1.00 73.00 193 ASN A N 1
ATOM 1465 C CA . ASN A 1 193 ? -7.502 9.236 39.495 1.00 73.00 193 ASN A CA 1
ATOM 1466 C C . ASN A 1 193 ? -7.138 10.717 39.233 1.00 73.00 193 ASN A C 1
ATOM 1468 O O . ASN A 1 193 ? -7.719 11.625 39.822 1.00 73.00 193 ASN A O 1
ATOM 1472 N N . LYS A 1 194 ? -6.134 10.973 38.384 1.00 60.19 194 LYS A N 1
ATOM 1473 C CA . LYS A 1 194 ? -5.629 12.323 38.062 1.00 60.19 194 LYS A CA 1
ATOM 1474 C C . LYS A 1 194 ? -6.133 12.858 36.711 1.00 60.19 194 LYS A C 1
ATOM 1476 O O . LYS A 1 194 ? -5.375 13.514 35.999 1.00 60.19 194 LYS A O 1
ATOM 1481 N N . LEU A 1 195 ? -7.380 12.563 36.350 1.00 55.50 195 LEU A N 1
ATOM 1482 C CA . LEU A 1 195 ? -8.042 13.087 35.148 1.00 55.50 195 LEU A CA 1
ATOM 1483 C C . LEU A 1 195 ? -9.310 13.845 35.526 1.00 55.50 195 LEU A C 1
ATOM 1485 O O . LEU A 1 195 ? -10.048 13.326 36.392 1.00 55.50 195 LEU A O 1
#

Solvent-accessible surface area (backbone atoms only — not comparable to full-atom values): 10427 Å² total; per-residue (Å²): 109,71,65,58,32,51,53,46,36,45,74,78,41,83,40,80,39,40,38,69,61,10,52,49,44,37,43,61,72,69,48,48,56,11,68,59,41,46,55,50,47,60,75,73,46,53,74,67,53,53,53,46,41,36,55,47,52,74,74,34,72,55,46,46,52,57,21,25,28,25,46,40,99,87,43,80,45,75,42,47,44,92,55,24,51,80,37,82,33,42,78,40,23,45,17,69,69,30,35,54,57,48,31,60,62,48,63,75,42,69,69,41,80,45,70,54,61,23,28,48,50,91,81,69,35,44,52,47,55,54,32,45,67,69,45,58,25,60,42,28,34,37,29,20,59,64,30,50,50,54,36,50,75,70,67,38,50,67,56,34,49,75,42,51,21,47,84,40,66,57,32,70,62,53,49,42,47,63,37,69,50,84,54,71,70,57,56,52,44,61,75,63,71,76,122

Sequence (195 aa):
QKIQYLTSILSKMEGFTGGLPGQLVARVKGYDLGPRNNSFLESKMSREDFEAAKILAEKFNVAHPVDFVVLDNGEVKEVHLEDMGKCNGVIMDIGSETVEIYAKRLQEKVYRIRAGPLGVYEKGFSNGVELTKLIAGLGLIFLGGDTTAEIVKYGLDRIILSTGGMLCISGGAFIHGLAGESYPSVDLILKQNKL

Mean predicted aligned error: 4.3 Å

Foldseek 3Di:
DVLLLLVLLQVPDAAEDADLLLVLLLVLVPFAQADVQVVVSPVVDDPVRSVSSNVDSVPGNHDHAQWFFWQDPNDTDIGGRNCSRVDPTDGFFGDPVRLVVLLVVLLVDQAAEDEAARGNVVVVHHSSVVSCVSNAAARAEYEADRSVVSCVVVVNPVVNVVRNYYYHRHRVVVSCVSSVHDDPVVVVCVVVVVD

Nearest PDB structures (foldseek):
  6hxe-assembly1_A  TM=8.128E-01  e=2.243E-10  Pseudomonas sp. 'TAC II 18'
  6i06-assembly1_A  TM=8.102E-01  e=6.081E-10  Pseudomonas
  4fey-assembly1_A  TM=6.995E-01  e=1.549E-09  Francisella tularensis subsp. tularensis SCHU S4
  2paa-assembly1_A  TM=7.498E-01  e=1.144E-07  Mus musculus
  2p9q-assembly2_B  TM=5.926E-01  e=6.556E-07  Mus musculus

pLDDT: mean 93.12, std 6.37, range [55.5, 98.81]

Secondary structure (DSSP, 8-state):
-HHHHHHHHHTTS-EE--HHHHHHHHHHTT----HHHHHHHHHHS-HHHHHHHHHHHHHS-EE--SEEEEEETTEEEEEEGGGGGG--SEEEEE-HHHHHHHHHHHHT-S-EEEES-SS-GGGT--HHHHHHHHT-STTEEEESHHHHHHHHHTT-HHHHHHTT-EEES-HHHHHHHHTT---HHHHHHHHTT--

Radius of gyration: 17.77 Å; Cα contacts (8 Å, |Δi|>4): 306; chains: 1; bounding box: 35×38×60 Å